Protein AF-A0A7C1CZG4-F1 (afdb_monomer_lite)

Radius of gyration: 21.04 Å; chains: 1; bounding box: 47×42×58 Å

Secondary structure (DSSP, 8-state):
-HHHHHHHHHHHHHHHHHHTT-HHHHHHHHHHHHHH-GGGHHHHHHHHGGGGGG-HHHHHHHHHHHHS--TTS-HHHHHHHHHHTT-HHHHHHHHTTTHHHH-HHHHHHHHHHHHHTT-HHHHHHHHHHHHHSTT--HHHHHHHHHTT---SHHHHHHHHHHHHHTT-HHHHHHHHHHHHHTT---HHHHHHHHHHHHHTT-HHHHHHHHHHHHHH-TT-HHHHHHHHHHHT-

Foldseek 3Di:
DVLLVQLVVLQVVLVVCVVVVVLVSNLVSLLSSCVSPVQCVVVVCVVCPPVVVVNVSNLVSLVVCLVPPDPPHALCVNLVSCVSVVNNVSSCVSCDDCNLLVVLVCLLVQLLSCVVLLNNVSNLSSLVSNCPDPPHDPPVLLCVLCVVVQPALVSLLVSLVVCVSNSVLVSSLVSNVVSVVRPDDDLVSLLSVLSVCVVVVNLVVSLVSLVVSCVVVVVPPSSVSSNVVSVVD

pLDDT: mean 87.09, std 9.35, range [53.91, 97.56]

Structure (mmCIF, N/CA/C/O backbone):
data_AF-A0A7C1CZG4-F1
#
_entry.id   AF-A0A7C1CZG4-F1
#
loop_
_atom_site.group_PDB
_atom_site.id
_atom_site.type_symbol
_atom_site.label_atom_id
_atom_site.label_alt_id
_atom_site.label_comp_id
_atom_site.label_asym_id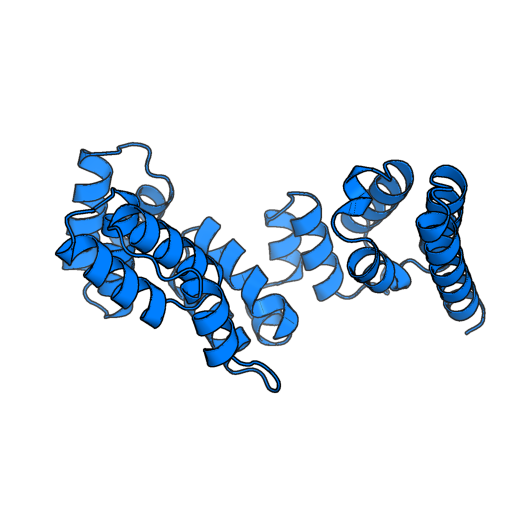
_atom_site.label_entity_id
_atom_site.label_seq_id
_atom_site.pdbx_PDB_ins_code
_atom_site.Cartn_x
_atom_site.Cartn_y
_atom_site.Cartn_z
_a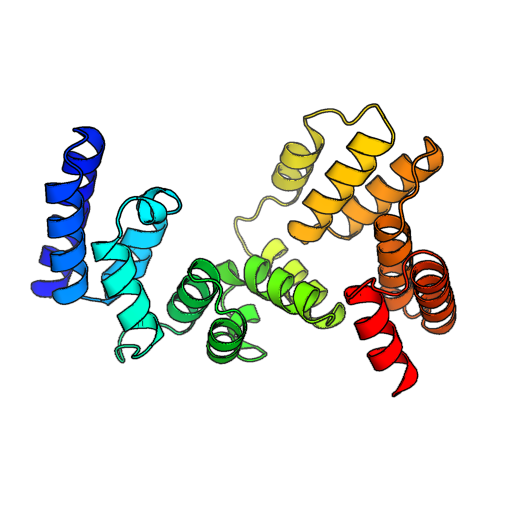tom_site.occupancy
_atom_site.B_iso_or_equiv
_atom_site.auth_seq_id
_atom_site.auth_comp_id
_atom_site.auth_asym_id
_atom_site.auth_atom_id
_atom_site.pdbx_PDB_model_num
ATOM 1 N N . MET A 1 1 ? 24.687 -10.497 -24.120 1.00 59.12 1 MET A N 1
ATOM 2 C CA . MET A 1 1 ? 24.711 -9.030 -23.884 1.00 59.12 1 MET A CA 1
ATOM 3 C C . MET A 1 1 ? 23.978 -8.243 -24.970 1.00 59.12 1 MET A C 1
ATOM 5 O O . MET A 1 1 ? 23.485 -7.166 -24.665 1.00 59.12 1 MET A O 1
ATOM 9 N N . THR A 1 2 ? 23.855 -8.772 -26.190 1.00 78.81 2 THR A N 1
ATOM 10 C CA . THR A 1 2 ? 23.229 -8.100 -27.342 1.00 78.81 2 THR A CA 1
ATOM 11 C C . THR A 1 2 ? 21.714 -7.894 -27.197 1.00 78.81 2 THR A C 1
ATOM 13 O O . THR A 1 2 ? 21.235 -6.792 -27.446 1.00 78.81 2 THR A O 1
ATOM 16 N N . ASP A 1 3 ? 20.975 -8.889 -26.695 1.00 87.19 3 ASP A N 1
ATOM 17 C CA . ASP A 1 3 ? 19.500 -8.833 -26.650 1.00 87.19 3 ASP A CA 1
ATOM 18 C C . ASP A 1 3 ? 18.970 -7.782 -25.673 1.00 87.19 3 ASP A C 1
ATOM 20 O O . ASP A 1 3 ? 18.121 -6.977 -26.037 1.00 87.19 3 ASP A O 1
ATOM 24 N N . ARG A 1 4 ? 19.548 -7.691 -24.469 1.00 87.94 4 ARG A N 1
ATOM 25 C CA . ARG A 1 4 ? 19.193 -6.653 -23.486 1.00 87.94 4 ARG A CA 1
ATOM 26 C C . ARG A 1 4 ? 19.471 -5.242 -23.998 1.00 87.94 4 ARG A C 1
ATOM 28 O O . ARG A 1 4 ? 18.691 -4.324 -23.763 1.00 87.94 4 ARG A O 1
ATOM 35 N N . HIS A 1 5 ? 20.607 -5.055 -24.669 1.00 92.81 5 HIS A N 1
ATOM 36 C CA . HIS A 1 5 ? 20.971 -3.765 -25.255 1.00 92.81 5 HIS A CA 1
ATOM 37 C C . HIS A 1 5 ? 19.980 -3.355 -26.346 1.00 92.81 5 HIS A C 1
ATOM 39 O O . HIS A 1 5 ? 19.525 -2.215 -26.376 1.00 92.81 5 HIS A O 1
ATOM 45 N N . ASN A 1 6 ? 19.594 -4.303 -27.199 1.00 95.25 6 ASN A N 1
ATOM 46 C CA . ASN A 1 6 ? 18.605 -4.084 -28.247 1.00 95.25 6 ASN A CA 1
ATOM 47 C C . ASN A 1 6 ? 17.196 -3.851 -27.677 1.00 95.25 6 ASN A C 1
ATOM 49 O O . ASN A 1 6 ? 16.510 -2.940 -28.128 1.00 95.25 6 ASN A O 1
ATOM 53 N N . ALA A 1 7 ? 16.797 -4.581 -26.633 1.00 95.06 7 ALA A N 1
ATOM 54 C CA . ALA A 1 7 ? 15.528 -4.365 -25.941 1.00 95.06 7 ALA A CA 1
ATOM 55 C C . ALA A 1 7 ? 15.454 -2.953 -25.337 1.00 95.06 7 ALA A C 1
ATOM 57 O O . ALA A 1 7 ? 14.458 -2.258 -25.502 1.00 95.06 7 ALA A O 1
ATOM 58 N N . ARG A 1 8 ? 16.540 -2.464 -24.725 1.00 95.25 8 ARG A N 1
ATOM 59 C CA . ARG A 1 8 ? 16.612 -1.080 -24.224 1.00 95.25 8 ARG A CA 1
ATOM 60 C C . ARG A 1 8 ? 16.554 -0.029 -25.329 1.00 95.25 8 ARG A C 1
ATOM 62 O O . ARG A 1 8 ? 15.945 1.018 -25.129 1.00 95.25 8 ARG A O 1
ATOM 69 N N . LYS A 1 9 ? 17.151 -0.291 -26.496 1.00 96.75 9 LYS A N 1
ATOM 70 C CA . LYS A 1 9 ? 16.998 0.593 -27.665 1.00 96.75 9 LYS A CA 1
ATOM 71 C C . LYS A 1 9 ? 15.542 0.688 -28.111 1.00 96.75 9 LYS A C 1
ATOM 73 O O . LYS A 1 9 ? 15.074 1.795 -28.348 1.00 96.75 9 LYS A O 1
ATOM 78 N N . LEU A 1 10 ? 14.828 -0.437 -28.142 1.00 97.56 10 LEU A N 1
ATOM 79 C CA . LEU A 1 10 ? 13.400 -0.476 -28.464 1.00 97.56 10 LEU A CA 1
ATOM 80 C C . LEU A 1 10 ? 12.557 0.295 -27.432 1.00 97.56 10 LEU A C 1
ATOM 82 O O . LEU A 1 10 ? 11.644 1.021 -27.811 1.00 97.56 10 LEU A O 1
ATOM 86 N N . VAL A 1 11 ? 12.895 0.229 -26.138 1.00 96.50 11 VAL A N 1
ATOM 87 C CA . VAL A 1 11 ? 12.247 1.072 -25.110 1.00 96.50 11 VAL A CA 1
ATOM 88 C C . VAL A 1 11 ? 12.521 2.561 -25.353 1.00 96.50 11 VAL A C 1
ATOM 90 O O . VAL A 1 11 ? 11.612 3.381 -25.248 1.00 96.50 11 VAL A O 1
ATOM 93 N N . ALA A 1 12 ? 13.752 2.932 -25.716 1.00 96.12 12 ALA A N 1
ATOM 94 C CA . ALA A 1 12 ? 14.086 4.316 -26.053 1.00 96.12 12 ALA A CA 1
ATOM 95 C C . ALA A 1 12 ? 13.388 4.804 -27.338 1.00 96.12 12 ALA A C 1
ATOM 97 O O . ALA A 1 12 ? 13.021 5.971 -27.443 1.00 96.12 12 ALA A O 1
ATOM 98 N N . GLU A 1 13 ? 13.187 3.923 -28.317 1.00 96.88 13 GLU A N 1
ATOM 99 C CA . GLU A 1 13 ? 12.373 4.175 -29.511 1.00 96.88 13 GLU A CA 1
ATOM 100 C C . GLU A 1 13 ? 10.904 4.395 -29.169 1.00 96.88 13 GLU A C 1
ATOM 102 O O . GLU A 1 13 ? 10.323 5.376 -29.625 1.00 96.88 13 GLU A O 1
ATOM 107 N N . ALA A 1 14 ? 10.333 3.548 -28.312 1.00 96.38 14 ALA A N 1
ATOM 108 C CA . ALA A 1 14 ? 8.958 3.691 -27.856 1.00 96.38 14 ALA A CA 1
ATOM 109 C C . ALA A 1 14 ? 8.686 5.052 -27.204 1.00 96.38 14 ALA A C 1
ATOM 111 O O . ALA A 1 14 ? 7.634 5.632 -27.441 1.00 96.38 14 ALA A O 1
ATOM 112 N N . LEU A 1 15 ? 9.638 5.592 -26.435 1.00 93.81 15 LEU A N 1
ATOM 113 C CA . LEU A 1 15 ? 9.500 6.930 -25.845 1.00 93.81 15 LEU A CA 1
ATOM 114 C C . LEU A 1 15 ? 9.395 8.017 -26.910 1.00 93.81 15 LEU A C 1
ATOM 116 O O . LEU A 1 15 ? 8.543 8.888 -26.807 1.00 93.81 15 LEU A O 1
ATOM 120 N N . ARG A 1 16 ? 10.220 7.934 -27.960 1.00 95.69 16 ARG A N 1
ATOM 121 C CA . ARG A 1 16 ? 10.152 8.883 -29.078 1.00 95.69 16 ARG A CA 1
ATOM 122 C C . ARG A 1 16 ? 8.821 8.783 -29.819 1.00 95.69 16 ARG A C 1
ATOM 124 O O . ARG A 1 16 ? 8.309 9.800 -30.264 1.00 95.69 16 ARG A O 1
ATOM 131 N N . TYR A 1 17 ? 8.268 7.577 -29.956 1.00 95.25 17 TYR A N 1
ATOM 132 C CA . TYR A 1 17 ? 6.944 7.388 -30.549 1.00 95.25 17 TYR A CA 1
ATOM 133 C C . TYR A 1 17 ? 5.824 7.936 -29.657 1.00 95.25 17 TYR A C 1
ATOM 135 O O . TYR A 1 17 ? 4.914 8.573 -30.176 1.00 95.25 17 TYR A O 1
ATOM 143 N N . ASP A 1 18 ? 5.900 7.754 -28.337 1.00 90.62 18 ASP A N 1
ATOM 144 C CA . ASP A 1 18 ? 4.932 8.337 -27.394 1.00 90.62 18 ASP A CA 1
ATOM 145 C C . ASP A 1 18 ? 4.979 9.874 -27.416 1.00 90.62 18 ASP A C 1
ATOM 147 O O . ASP A 1 18 ? 3.934 10.508 -27.477 1.00 90.62 18 ASP A O 1
ATOM 151 N N . GLU A 1 19 ? 6.171 10.480 -27.493 1.00 91.50 19 GLU A N 1
ATOM 152 C CA . GLU A 1 19 ? 6.346 11.936 -27.664 1.00 91.50 19 GLU A CA 1
ATOM 153 C C . GLU A 1 19 ? 5.760 12.477 -28.982 1.00 91.50 19 GLU A C 1
ATOM 155 O O . GLU A 1 19 ? 5.483 13.670 -29.096 1.00 91.50 19 GLU A O 1
ATOM 160 N N . GLN A 1 20 ? 5.590 11.614 -29.986 1.00 93.94 20 GLN A N 1
ATOM 161 C CA . GLN A 1 20 ? 5.034 11.942 -31.301 1.00 93.94 20 GLN A CA 1
ATOM 162 C C . GLN A 1 20 ? 3.552 11.564 -31.436 1.00 93.94 20 GLN A C 1
ATOM 164 O O . GLN A 1 20 ? 3.019 11.625 -32.543 1.00 93.94 20 GLN A O 1
ATOM 169 N N . ASP A 1 21 ? 2.902 11.128 -30.350 1.00 89.19 21 ASP A N 1
ATOM 170 C CA . ASP A 1 21 ? 1.544 10.567 -30.354 1.00 89.19 21 ASP A CA 1
ATOM 171 C C . ASP A 1 21 ? 1.368 9.367 -31.322 1.00 89.19 21 ASP A C 1
ATOM 173 O O . ASP A 1 21 ? 0.262 9.031 -31.752 1.00 89.19 21 ASP A O 1
ATOM 177 N N . ALA A 1 22 ? 2.461 8.666 -31.647 1.00 93.44 22 ALA A N 1
ATOM 178 C CA . ALA A 1 22 ? 2.483 7.472 -32.493 1.00 93.44 22 ALA A CA 1
ATOM 179 C C . ALA A 1 22 ? 2.229 6.205 -31.652 1.00 93.44 22 ALA A C 1
ATOM 181 O O . ALA A 1 22 ? 3.121 5.394 -31.384 1.00 93.44 22 ALA A O 1
ATOM 182 N N . GLU A 1 23 ? 0.991 6.056 -31.173 1.00 92.38 23 GLU A N 1
ATOM 183 C CA . GLU A 1 23 ? 0.624 5.042 -30.175 1.00 92.38 23 GLU A CA 1
ATOM 184 C C . GLU A 1 23 ? 0.864 3.599 -30.653 1.00 92.38 23 GLU A C 1
ATOM 186 O O . GLU A 1 23 ? 1.359 2.762 -29.895 1.00 92.38 23 GLU A O 1
ATOM 191 N N . LEU A 1 24 ? 0.551 3.290 -31.913 1.00 93.81 24 LEU A N 1
ATOM 192 C CA . LEU A 1 24 ? 0.686 1.934 -32.453 1.00 93.81 24 LEU A CA 1
ATOM 193 C C . LEU A 1 24 ? 2.157 1.508 -32.545 1.00 93.81 24 LEU A C 1
ATOM 195 O O . LEU A 1 24 ? 2.512 0.377 -32.204 1.00 93.81 24 LEU A O 1
ATOM 199 N N . GLU A 1 25 ? 3.016 2.412 -33.001 1.00 96.12 25 GLU A N 1
ATOM 200 C CA . GLU A 1 25 ? 4.461 2.241 -33.094 1.00 96.12 25 GLU A CA 1
ATOM 201 C C . GLU A 1 25 ? 5.078 2.093 -31.703 1.00 96.12 25 GLU A C 1
ATOM 203 O O . GLU A 1 25 ? 5.887 1.187 -31.485 1.00 96.12 25 GLU A O 1
ATOM 208 N N . CYS A 1 26 ? 4.623 2.902 -30.743 1.00 95.94 26 CYS A N 1
ATOM 209 C CA . CYS A 1 26 ? 4.999 2.782 -29.339 1.00 95.94 26 CYS A CA 1
ATOM 210 C C . CYS A 1 26 ? 4.654 1.389 -28.785 1.00 95.94 26 CYS A C 1
ATOM 212 O O . CYS A 1 26 ? 5.533 0.691 -28.271 1.00 95.94 26 CYS A O 1
ATOM 214 N N . GLN A 1 27 ? 3.411 0.921 -28.963 1.00 96.25 27 GLN A N 1
ATOM 215 C CA . GLN A 1 27 ? 2.993 -0.407 -28.497 1.00 96.25 27 GLN A CA 1
ATOM 216 C C . GLN A 1 27 ? 3.811 -1.533 -29.134 1.00 96.25 27 GLN A C 1
ATOM 218 O O . GLN A 1 27 ? 4.211 -2.472 -28.443 1.00 96.25 27 GLN A O 1
ATOM 223 N N . ARG A 1 28 ? 4.082 -1.445 -30.441 1.00 96.31 28 ARG A N 1
ATOM 224 C CA . ARG A 1 28 ? 4.886 -2.440 -31.166 1.00 96.31 28 ARG A CA 1
ATOM 225 C C . ARG A 1 28 ? 6.318 -2.490 -30.649 1.00 96.31 28 ARG A C 1
ATOM 227 O O . ARG A 1 28 ? 6.812 -3.583 -30.379 1.00 96.31 28 ARG A O 1
ATOM 234 N N . ALA A 1 29 ? 6.960 -1.336 -30.482 1.00 97.12 29 ALA A N 1
ATOM 235 C CA . ALA A 1 29 ? 8.323 -1.251 -29.968 1.00 97.12 29 ALA A CA 1
ATOM 236 C C . ALA A 1 29 ? 8.417 -1.811 -28.539 1.00 97.12 29 ALA A C 1
ATOM 238 O O . ALA A 1 29 ? 9.301 -2.618 -28.247 1.00 97.12 29 ALA A O 1
ATOM 239 N N . LEU A 1 30 ? 7.461 -1.472 -27.668 1.00 96.88 30 LEU A N 1
ATOM 240 C CA . LEU A 1 30 ? 7.398 -2.005 -26.304 1.00 96.88 30 LEU A CA 1
ATOM 241 C C . LEU A 1 30 ? 7.132 -3.512 -26.264 1.00 96.88 30 LEU A C 1
ATOM 243 O O . LEU A 1 30 ? 7.798 -4.225 -25.514 1.00 96.88 30 LEU A O 1
ATOM 247 N N . GLY A 1 31 ? 6.202 -4.016 -27.078 1.00 95.12 31 GLY A N 1
ATOM 248 C CA . GLY A 1 31 ? 5.936 -5.451 -27.183 1.00 95.12 31 GLY A CA 1
ATOM 249 C C . GLY A 1 31 ? 7.172 -6.225 -27.643 1.00 95.12 31 GLY A C 1
ATOM 250 O O . GLY A 1 31 ? 7.560 -7.207 -27.014 1.00 95.12 31 GLY A O 1
ATOM 251 N N . GLN A 1 32 ? 7.863 -5.735 -28.677 1.00 96.25 32 GLN A N 1
ATOM 252 C CA . GLN A 1 32 ? 9.118 -6.329 -29.146 1.00 96.25 32 GLN A CA 1
ATOM 253 C C . GLN A 1 32 ? 10.216 -6.288 -28.081 1.00 96.25 32 GLN A C 1
ATOM 255 O O . GLN A 1 32 ? 10.931 -7.274 -27.912 1.00 96.25 32 GLN A O 1
ATOM 260 N N . ALA A 1 33 ? 10.336 -5.187 -27.334 1.00 96.56 33 ALA A N 1
ATOM 261 C CA . ALA A 1 33 ? 11.301 -5.084 -26.245 1.00 96.56 33 ALA A CA 1
ATOM 262 C C . ALA A 1 33 ? 11.051 -6.144 -25.160 1.00 96.56 33 ALA A C 1
ATOM 264 O O . ALA A 1 33 ? 11.992 -6.814 -24.736 1.00 96.56 33 ALA A O 1
ATOM 265 N N . LEU A 1 34 ? 9.790 -6.323 -24.747 1.00 94.06 34 LEU A N 1
ATOM 266 C CA . LEU A 1 34 ? 9.393 -7.297 -23.725 1.00 94.06 34 LEU A CA 1
ATOM 267 C C . LEU A 1 34 ? 9.584 -8.746 -24.187 1.00 94.06 34 LEU A C 1
ATOM 269 O O . LEU A 1 34 ? 10.009 -9.579 -23.391 1.00 94.06 34 LEU A O 1
ATOM 273 N N . LEU A 1 35 ? 9.313 -9.041 -25.461 1.00 92.56 35 LEU A N 1
ATOM 274 C CA . LEU A 1 35 ? 9.575 -10.359 -26.045 1.00 92.56 35 LEU A CA 1
ATOM 275 C C . LEU A 1 35 ? 11.079 -10.655 -26.141 1.00 92.56 35 LEU A C 1
ATOM 277 O O . LEU A 1 35 ? 11.494 -11.795 -25.946 1.00 92.56 35 LEU A O 1
ATOM 281 N N . LEU A 1 36 ? 11.893 -9.637 -26.438 1.00 93.88 36 LEU A N 1
ATOM 282 C CA . LEU A 1 36 ? 13.336 -9.782 -26.615 1.00 93.88 36 LEU A CA 1
ATOM 283 C C . LEU A 1 36 ? 14.088 -9.928 -25.283 1.00 93.88 36 LEU A C 1
ATOM 285 O O . LEU A 1 36 ? 14.981 -10.766 -25.166 1.00 93.88 36 LEU A O 1
ATOM 289 N N . ASP A 1 37 ? 13.745 -9.124 -24.275 1.00 92.56 37 ASP A N 1
ATOM 290 C CA . ASP A 1 37 ? 14.236 -9.290 -22.903 1.00 92.56 37 ASP A CA 1
ATOM 291 C C . ASP A 1 37 ? 13.154 -8.873 -21.893 1.00 92.56 37 ASP A C 1
ATOM 293 O O . ASP A 1 37 ? 13.040 -7.686 -21.579 1.00 92.56 37 ASP A O 1
ATOM 297 N N . PRO A 1 38 ? 12.414 -9.827 -21.294 1.00 90.50 38 PRO A N 1
ATOM 298 C CA . PRO A 1 38 ? 11.394 -9.530 -20.289 1.00 90.50 38 PRO A CA 1
ATOM 299 C C . PRO A 1 38 ? 11.912 -8.731 -19.084 1.00 90.50 38 PRO A C 1
ATOM 301 O O . PRO A 1 38 ? 11.130 -8.078 -18.394 1.00 90.50 38 PRO A O 1
ATOM 304 N N . ALA A 1 39 ? 13.227 -8.728 -18.823 1.00 89.12 39 ALA A N 1
ATOM 305 C CA . ALA A 1 39 ? 13.821 -7.952 -17.737 1.00 89.12 39 ALA A CA 1
ATOM 306 C C . ALA A 1 39 ? 13.709 -6.426 -17.935 1.00 89.12 39 ALA A C 1
ATOM 308 O O . ALA A 1 39 ? 13.887 -5.681 -16.971 1.00 89.12 39 ALA A O 1
ATOM 309 N N . VAL A 1 40 ? 13.390 -5.938 -19.143 1.00 92.38 40 VAL A N 1
ATOM 310 C CA . VAL A 1 40 ? 13.125 -4.504 -19.378 1.00 92.38 40 VAL A CA 1
ATOM 311 C C . VAL A 1 40 ? 11.765 -4.051 -18.847 1.00 92.38 40 VAL A C 1
ATOM 313 O O . VAL A 1 40 ? 11.501 -2.852 -18.822 1.00 92.38 40 VAL A O 1
ATOM 316 N N . CYS A 1 41 ? 10.911 -4.965 -18.369 1.00 89.75 41 CYS A N 1
ATOM 317 C CA . CYS A 1 41 ? 9.588 -4.622 -17.846 1.00 89.75 41 CYS A CA 1
ATOM 318 C C . CYS A 1 41 ? 9.619 -3.567 -16.730 1.00 89.75 41 CYS A C 1
ATOM 320 O O . CYS A 1 41 ? 8.711 -2.742 -16.679 1.00 89.75 41 CYS A O 1
ATOM 322 N N . ASN A 1 42 ? 10.659 -3.528 -15.884 1.00 85.56 42 ASN A N 1
ATOM 323 C CA . ASN A 1 42 ? 10.775 -2.475 -14.870 1.00 85.56 42 ASN A CA 1
ATOM 324 C C . ASN A 1 42 ? 10.907 -1.094 -15.512 1.00 85.56 42 ASN A C 1
ATOM 326 O O . ASN A 1 42 ? 10.184 -0.174 -15.153 1.00 85.56 42 ASN A O 1
ATOM 330 N N . GLU A 1 43 ? 11.767 -0.982 -16.524 1.00 89.75 43 GLU A N 1
ATOM 331 C CA . GLU A 1 43 ? 11.967 0.264 -17.258 1.00 89.75 43 GLU A CA 1
ATOM 332 C C . GLU A 1 43 ? 10.697 0.680 -18.014 1.00 89.75 43 GLU A C 1
ATOM 334 O O . GLU A 1 43 ? 10.342 1.856 -18.024 1.00 89.75 43 GLU A O 1
ATOM 339 N N . VAL A 1 44 ? 9.968 -0.283 -18.586 1.00 91.38 44 VAL A N 1
ATOM 340 C CA . VAL A 1 44 ? 8.673 -0.029 -19.235 1.00 91.38 44 VAL A CA 1
ATOM 341 C C . VAL A 1 44 ? 7.649 0.497 -18.226 1.00 91.38 44 VAL A C 1
ATOM 343 O O . VAL A 1 44 ? 7.001 1.510 -18.476 1.00 91.38 44 VAL A O 1
ATOM 346 N N . VAL A 1 45 ? 7.510 -0.142 -17.064 1.00 86.94 45 VAL A N 1
ATOM 347 C CA . VAL A 1 45 ? 6.556 0.298 -16.035 1.00 86.94 45 VAL A CA 1
ATOM 348 C C . VAL A 1 45 ? 6.942 1.651 -15.446 1.00 86.94 45 VAL A C 1
ATOM 350 O O . VAL A 1 45 ? 6.063 2.481 -15.247 1.00 86.94 45 VAL A O 1
ATOM 353 N N . ASP A 1 46 ? 8.225 1.899 -15.193 1.00 84.19 46 ASP A N 1
ATOM 354 C CA . ASP A 1 46 ? 8.688 3.169 -14.626 1.00 84.19 46 ASP A CA 1
ATOM 355 C C . ASP A 1 46 ? 8.470 4.343 -15.575 1.00 84.19 46 ASP A C 1
ATOM 357 O O . ASP A 1 46 ? 8.060 5.419 -15.142 1.00 84.19 46 ASP A O 1
ATOM 361 N N . ARG A 1 47 ? 8.726 4.142 -16.870 1.00 88.25 47 ARG A N 1
ATOM 362 C CA . ARG A 1 47 ? 8.634 5.224 -17.852 1.00 88.25 47 ARG A CA 1
ATOM 363 C C . ARG A 1 47 ? 7.218 5.4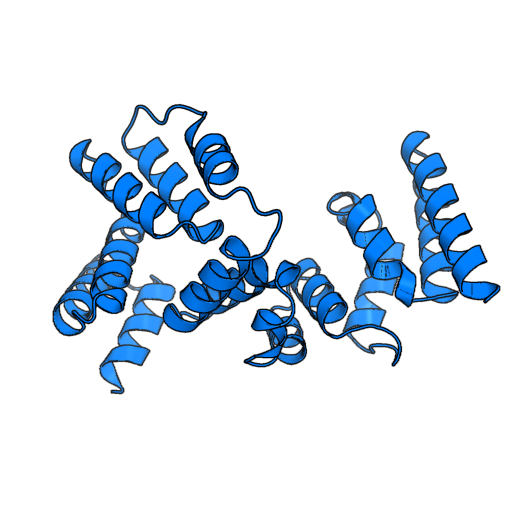57 -18.367 1.00 88.25 47 ARG A C 1
ATOM 365 O O . ARG A 1 47 ? 6.848 6.603 -18.590 1.00 88.25 47 ARG A O 1
ATOM 372 N N . PHE A 1 48 ? 6.430 4.397 -18.546 1.00 87.06 48 PHE A N 1
ATOM 373 C CA . PHE A 1 48 ? 5.090 4.497 -19.133 1.00 87.06 48 PHE A CA 1
ATOM 374 C C . PHE A 1 48 ? 3.975 4.448 -18.084 1.00 87.06 48 PHE A C 1
ATOM 376 O O . PHE A 1 48 ? 2.899 4.980 -18.331 1.00 87.06 48 PHE A O 1
ATOM 383 N N . GLY A 1 49 ? 4.209 3.866 -16.904 1.00 80.50 49 GLY A N 1
ATOM 384 C CA . GLY A 1 49 ? 3.340 3.924 -15.722 1.00 80.50 49 GLY A CA 1
ATOM 385 C C . GLY A 1 49 ? 1.828 3.975 -16.021 1.00 80.50 49 GLY A C 1
ATOM 386 O O . GLY A 1 49 ? 1.276 2.991 -16.520 1.00 80.50 49 GLY A O 1
ATOM 387 N N . PRO A 1 50 ? 1.132 5.100 -15.752 1.00 74.12 50 PRO A N 1
ATOM 388 C CA . PRO A 1 50 ? -0.305 5.241 -16.019 1.00 74.12 50 PRO A CA 1
ATOM 389 C C . PRO A 1 50 ? -0.719 5.087 -17.494 1.00 74.12 50 PRO A C 1
ATOM 391 O O . PRO A 1 50 ? -1.835 4.634 -17.769 1.00 74.12 50 PRO A O 1
ATOM 394 N N . ARG A 1 51 ? 0.159 5.432 -18.450 1.00 81.94 51 ARG A N 1
ATOM 395 C CA . ARG A 1 51 ? -0.106 5.343 -19.900 1.00 81.94 51 ARG A CA 1
ATOM 396 C C . ARG A 1 51 ? -0.321 3.912 -20.365 1.00 81.94 51 ARG A C 1
ATOM 398 O O . ARG A 1 51 ? -1.009 3.707 -21.356 1.00 81.94 51 ARG A O 1
ATOM 405 N N . LEU A 1 52 ? 0.159 2.919 -19.615 1.00 84.44 52 LEU A N 1
ATOM 406 C CA . LEU A 1 52 ? -0.072 1.503 -19.917 1.00 84.44 52 LEU A CA 1
ATOM 407 C C . LEU A 1 52 ? -1.563 1.138 -20.012 1.00 84.44 52 LEU A C 1
ATOM 409 O O . LEU A 1 52 ? -1.910 0.171 -20.686 1.00 84.44 52 LEU A O 1
ATOM 413 N N . SER A 1 53 ? -2.451 1.916 -19.382 1.00 79.12 53 SER A N 1
ATOM 414 C CA . SER A 1 53 ? -3.905 1.764 -19.540 1.00 79.12 53 SER A CA 1
ATOM 415 C C . SER A 1 53 ? -4.387 1.986 -20.981 1.00 79.12 53 SER A C 1
ATOM 417 O O . SER A 1 53 ? -5.319 1.311 -21.411 1.00 79.12 53 SER A O 1
ATOM 419 N N . GLY A 1 54 ? -3.723 2.869 -21.733 1.00 81.75 54 GLY A N 1
ATOM 420 C CA . GLY A 1 54 ? -3.968 3.126 -23.153 1.00 81.75 54 GLY A CA 1
ATOM 421 C C . GLY A 1 54 ? -3.144 2.249 -24.098 1.00 81.75 54 GLY A C 1
ATOM 422 O O . GLY A 1 54 ? -3.270 2.385 -25.302 1.00 81.75 54 GLY A O 1
ATOM 423 N N . LEU A 1 55 ? -2.313 1.335 -23.583 1.00 89.88 55 LEU A N 1
ATOM 424 C CA . LEU A 1 55 ? -1.423 0.487 -24.384 1.00 89.88 55 LEU A CA 1
ATOM 425 C C . LEU A 1 55 ? -1.792 -1.000 -24.209 1.00 89.88 55 LEU A C 1
ATOM 427 O O . LEU A 1 55 ? -1.034 -1.760 -23.595 1.00 89.88 55 LEU A O 1
ATOM 431 N N . PRO A 1 56 ? -2.966 -1.451 -24.699 1.00 87.88 56 PRO A N 1
ATOM 432 C CA . PRO A 1 56 ? -3.522 -2.765 -24.376 1.00 87.88 56 PRO A CA 1
ATOM 433 C C . PRO A 1 56 ? -2.628 -3.943 -24.778 1.00 87.88 56 PRO A C 1
ATOM 435 O O . PRO A 1 56 ? -2.567 -4.919 -24.030 1.00 87.88 56 PRO A O 1
ATOM 438 N N . ALA A 1 57 ? -1.896 -3.862 -25.896 1.00 89.44 57 ALA A N 1
ATOM 439 C CA . ALA A 1 57 ? -0.991 -4.937 -26.313 1.00 89.44 57 ALA A CA 1
ATOM 440 C C . ALA A 1 57 ? 0.195 -5.095 -25.344 1.00 89.44 57 ALA A C 1
ATOM 442 O O . ALA A 1 57 ? 0.538 -6.203 -24.935 1.00 89.44 57 ALA A O 1
ATOM 443 N N . VAL A 1 58 ? 0.768 -3.973 -24.899 1.00 92.94 58 VAL A N 1
ATOM 444 C CA . VAL A 1 58 ? 1.847 -3.953 -23.897 1.00 92.94 58 VAL A CA 1
ATOM 445 C C . VAL A 1 58 ? 1.336 -4.492 -22.564 1.00 92.94 58 VAL A C 1
ATOM 447 O O . VAL A 1 58 ? 1.999 -5.301 -21.915 1.00 92.94 58 VAL A O 1
ATOM 450 N N . ARG A 1 59 ? 0.118 -4.094 -22.178 1.00 88.94 59 ARG A N 1
ATOM 451 C CA . ARG A 1 59 ? -0.559 -4.594 -20.978 1.00 88.94 59 ARG A CA 1
ATOM 452 C C . ARG A 1 59 ? -0.751 -6.113 -21.016 1.00 88.94 59 ARG A C 1
ATOM 454 O O . ARG A 1 59 ? -0.583 -6.760 -19.984 1.00 88.94 59 ARG A O 1
ATOM 461 N N . GLY A 1 60 ? -1.069 -6.668 -22.188 1.00 88.44 60 GLY A N 1
ATOM 462 C CA . GLY A 1 60 ? -1.162 -8.109 -22.431 1.00 88.44 60 GLY A CA 1
ATOM 463 C C . GLY A 1 60 ? 0.147 -8.830 -22.114 1.00 88.44 60 GLY A C 1
ATOM 464 O O . GLY A 1 60 ? 0.167 -9.687 -21.237 1.00 88.44 60 GLY A O 1
ATOM 465 N N . HIS A 1 61 ? 1.257 -8.398 -22.716 1.00 91.44 61 HIS A N 1
ATOM 466 C CA . HIS A 1 61 ? 2.578 -8.989 -22.461 1.00 91.44 61 HIS A CA 1
ATOM 467 C C . HIS A 1 61 ? 3.017 -8.898 -20.994 1.00 91.44 61 HIS A C 1
ATOM 469 O O . HIS A 1 61 ? 3.556 -9.849 -20.434 1.00 91.44 61 HIS A O 1
ATOM 475 N N . LEU A 1 62 ? 2.769 -7.763 -20.334 1.00 90.75 62 LEU A N 1
ATOM 476 C CA . LEU A 1 62 ? 3.082 -7.614 -18.910 1.00 90.75 62 LEU A CA 1
ATOM 477 C C . LEU A 1 62 ? 2.210 -8.518 -18.023 1.00 90.75 62 LEU A C 1
ATOM 479 O O . LEU A 1 62 ? 2.676 -8.980 -16.984 1.00 90.75 62 LEU A O 1
ATOM 483 N N . THR A 1 63 ? 0.968 -8.787 -18.436 1.00 88.56 63 THR A N 1
ATOM 484 C CA . THR A 1 63 ? 0.080 -9.735 -17.748 1.00 88.56 63 THR A CA 1
ATOM 485 C C . THR A 1 63 ? 0.588 -11.168 -17.908 1.00 88.56 63 THR A C 1
ATOM 487 O O . THR A 1 63 ? 0.665 -11.888 -16.920 1.00 88.56 63 THR A O 1
ATOM 490 N N . GLU A 1 64 ? 1.022 -11.562 -19.108 1.00 90.00 64 GLU A N 1
ATOM 491 C CA . GLU A 1 64 ? 1.638 -12.877 -19.354 1.00 90.00 64 GLU A CA 1
ATOM 492 C C . GLU A 1 64 ? 2.894 -13.088 -18.501 1.00 90.00 64 GLU A C 1
ATOM 494 O O . GLU A 1 64 ? 3.091 -14.163 -17.941 1.00 90.00 64 GLU A O 1
ATOM 499 N N . ILE A 1 65 ? 3.712 -12.043 -18.337 1.00 89.31 65 ILE A N 1
ATOM 500 C CA . ILE A 1 65 ? 4.881 -12.068 -17.450 1.00 89.31 65 ILE A CA 1
ATOM 501 C C . ILE A 1 65 ? 4.480 -12.313 -15.988 1.00 89.31 65 ILE A C 1
ATOM 503 O O . ILE A 1 65 ? 5.197 -13.000 -15.265 1.00 89.31 65 ILE A O 1
ATOM 507 N N . VAL A 1 66 ? 3.359 -11.751 -15.534 1.00 85.00 66 VAL A N 1
ATOM 508 C CA . VAL A 1 66 ? 2.850 -11.985 -14.172 1.00 85.00 66 VAL A CA 1
ATOM 509 C C . VAL A 1 66 ? 2.349 -13.420 -14.021 1.00 85.00 66 VAL A C 1
ATOM 511 O O . VAL A 1 66 ? 2.615 -14.055 -13.005 1.00 85.00 66 VAL A O 1
ATOM 514 N N . ASP A 1 67 ? 1.639 -13.929 -15.028 1.00 85.50 67 ASP A N 1
ATOM 515 C CA . ASP A 1 67 ? 1.053 -15.271 -15.018 1.00 85.50 67 ASP A CA 1
ATOM 516 C C . ASP A 1 67 ? 2.107 -16.386 -15.130 1.00 85.50 67 ASP A C 1
ATOM 518 O O . ASP A 1 67 ? 1.975 -17.434 -14.496 1.00 85.50 67 ASP A O 1
ATOM 522 N N . ALA A 1 68 ? 3.171 -16.154 -15.898 1.00 86.44 68 ALA A N 1
ATOM 523 C CA . ALA A 1 68 ? 4.256 -17.101 -16.130 1.00 86.44 68 ALA A CA 1
ATOM 524 C C . ALA A 1 68 ? 5.624 -16.390 -16.056 1.00 86.44 68 ALA A C 1
ATOM 526 O O . ALA A 1 68 ? 6.244 -16.115 -17.090 1.00 86.44 68 ALA A O 1
ATOM 527 N N . PRO A 1 69 ? 6.123 -16.087 -14.842 1.00 83.12 69 PRO A N 1
ATOM 528 C CA . PRO A 1 69 ? 7.322 -15.281 -14.660 1.00 83.12 69 PRO A CA 1
ATOM 529 C C . PRO A 1 69 ? 8.582 -15.961 -15.218 1.00 83.12 69 PRO A C 1
ATOM 531 O O . PRO A 1 69 ? 8.948 -17.056 -14.779 1.00 83.12 69 PRO A O 1
ATOM 534 N N . PRO A 1 70 ? 9.313 -15.311 -16.143 1.00 83.88 70 PRO A N 1
ATOM 535 C CA . PRO A 1 70 ? 10.619 -15.785 -16.582 1.00 83.88 70 PRO A CA 1
ATOM 536 C C . PRO A 1 70 ? 11.616 -15.812 -15.415 1.00 83.88 70 PRO A C 1
ATOM 538 O O . PRO A 1 70 ? 11.659 -14.883 -14.612 1.00 83.88 70 PRO A O 1
ATOM 541 N N . GLN A 1 71 ? 12.511 -16.807 -15.385 1.00 78.81 71 GLN A N 1
ATOM 542 C CA . GLN A 1 71 ? 13.500 -17.008 -14.304 1.00 78.81 71 GLN A CA 1
ATOM 543 C C . GLN A 1 71 ? 14.385 -15.786 -13.990 1.00 78.81 71 GLN A C 1
ATOM 545 O O . GLN A 1 71 ? 14.979 -15.710 -12.920 1.00 78.81 71 GLN A O 1
ATOM 550 N N . ARG A 1 72 ? 14.529 -14.846 -14.933 1.00 80.12 72 ARG A N 1
ATOM 551 C CA . ARG A 1 72 ? 15.393 -13.662 -14.793 1.00 80.12 72 ARG A CA 1
ATOM 552 C C . ARG A 1 72 ? 14.681 -12.440 -14.211 1.00 80.12 72 ARG A C 1
ATOM 554 O O . ARG A 1 72 ? 15.341 -11.421 -14.016 1.00 80.12 72 ARG A O 1
ATOM 561 N N . ILE A 1 73 ? 13.371 -12.505 -13.976 1.00 83.00 73 ILE A N 1
ATOM 562 C CA . ILE A 1 73 ? 12.632 -11.403 -13.362 1.00 83.00 73 ILE A CA 1
ATOM 563 C C . ILE A 1 73 ? 12.669 -11.570 -11.846 1.00 83.00 73 ILE A C 1
ATOM 565 O O . ILE A 1 73 ? 12.281 -12.603 -11.310 1.00 83.00 73 ILE A O 1
ATOM 569 N N . GLY A 1 74 ? 13.158 -10.537 -11.162 1.00 79.25 74 GLY A N 1
ATOM 570 C CA . GLY A 1 74 ? 13.214 -10.518 -9.706 1.00 79.25 74 GLY A CA 1
ATOM 571 C C . GLY A 1 74 ? 11.820 -10.488 -9.078 1.00 79.25 74 GLY A C 1
ATOM 572 O O . GLY A 1 74 ? 10.893 -9.882 -9.619 1.00 79.25 74 GLY A O 1
ATOM 573 N N . HIS A 1 75 ? 11.704 -11.097 -7.899 1.00 79.19 75 HIS A N 1
ATOM 574 C CA . HIS A 1 75 ? 10.489 -11.117 -7.080 1.00 79.19 75 HIS A CA 1
ATOM 575 C C . HIS A 1 75 ? 9.884 -9.722 -6.873 1.00 79.19 75 HIS A C 1
ATOM 577 O O . HIS A 1 75 ? 8.676 -9.537 -7.001 1.00 79.19 75 HIS A O 1
ATOM 583 N N . ASP A 1 76 ? 10.742 -8.729 -6.665 1.00 76.06 76 ASP A N 1
ATOM 584 C CA . ASP A 1 76 ? 10.379 -7.326 -6.505 1.00 76.06 76 ASP A CA 1
ATOM 585 C C . ASP A 1 76 ? 9.558 -6.767 -7.671 1.00 76.06 76 ASP A C 1
ATOM 587 O O . ASP A 1 76 ? 8.545 -6.082 -7.497 1.00 76.06 76 ASP A O 1
ATOM 591 N N . MET A 1 77 ? 9.975 -7.098 -8.892 1.00 79.94 77 MET A N 1
ATOM 592 C CA . MET A 1 77 ? 9.297 -6.640 -10.094 1.00 79.94 77 MET A CA 1
ATOM 593 C C . MET A 1 77 ? 7.964 -7.364 -10.288 1.00 79.94 77 MET A C 1
ATOM 595 O O . MET A 1 77 ? 6.970 -6.736 -10.649 1.00 79.94 77 MET A O 1
ATOM 599 N N . LEU A 1 78 ? 7.914 -8.666 -9.998 1.00 83.38 78 LEU A N 1
ATOM 600 C CA . LEU A 1 78 ? 6.674 -9.444 -10.055 1.00 83.38 78 LEU A CA 1
ATOM 601 C C . LEU A 1 78 ? 5.644 -8.936 -9.046 1.00 83.38 78 LEU A C 1
ATOM 603 O O . LEU A 1 78 ? 4.464 -8.825 -9.371 1.00 83.38 78 LEU A O 1
ATOM 607 N N . ALA A 1 79 ? 6.092 -8.537 -7.856 1.00 79.06 79 ALA A N 1
ATOM 608 C CA . ALA A 1 79 ? 5.243 -7.894 -6.867 1.00 79.06 79 ALA A CA 1
ATOM 609 C C . ALA A 1 79 ? 4.651 -6.573 -7.371 1.00 79.06 79 ALA A C 1
ATOM 611 O O . ALA A 1 79 ? 3.442 -6.343 -7.280 1.00 79.06 79 ALA A O 1
ATOM 612 N N . LYS A 1 80 ? 5.495 -5.719 -7.955 1.00 79.06 80 LYS A N 1
ATOM 613 C CA . LYS A 1 80 ? 5.079 -4.441 -8.538 1.00 79.06 80 LYS A CA 1
ATOM 614 C C . LYS A 1 80 ? 4.068 -4.630 -9.673 1.00 79.06 80 LYS A C 1
ATOM 616 O O . LYS A 1 80 ? 3.046 -3.943 -9.690 1.00 79.06 80 LYS A O 1
ATOM 621 N N . LEU A 1 81 ? 4.312 -5.577 -10.583 1.00 82.00 81 LEU A N 1
ATOM 622 C CA . LEU A 1 81 ? 3.382 -5.904 -11.669 1.00 82.00 81 LEU A CA 1
ATOM 623 C C . LEU A 1 81 ? 2.066 -6.472 -11.133 1.00 82.00 81 LEU A C 1
ATOM 625 O O . LEU A 1 81 ? 1.001 -6.018 -11.543 1.00 82.00 81 LEU A O 1
ATOM 629 N N . GLY A 1 82 ? 2.123 -7.409 -10.183 1.00 81.44 82 GLY A N 1
ATOM 630 C CA . GLY A 1 82 ? 0.930 -7.976 -9.558 1.00 81.44 82 GLY A CA 1
ATOM 631 C C . GLY A 1 82 ? 0.008 -6.884 -9.016 1.00 81.44 82 GLY A C 1
ATOM 632 O O . GLY A 1 82 ? -1.197 -6.928 -9.231 1.00 81.44 82 GLY A O 1
ATOM 633 N N . ILE A 1 83 ? 0.562 -5.831 -8.415 1.00 75.19 83 ILE A N 1
ATOM 634 C CA . ILE A 1 83 ? -0.242 -4.721 -7.887 1.00 75.19 83 ILE A CA 1
ATOM 635 C C . ILE A 1 83 ? -0.757 -3.808 -8.993 1.00 75.19 83 ILE A C 1
ATOM 637 O O . ILE A 1 83 ? -1.939 -3.465 -8.980 1.00 75.19 83 ILE A O 1
ATOM 641 N N . LEU A 1 84 ? 0.085 -3.470 -9.975 1.00 76.75 84 LEU A N 1
ATOM 642 C CA . LEU A 1 84 ? -0.331 -2.697 -11.148 1.00 76.75 84 LEU A CA 1
ATOM 643 C C . LEU A 1 84 ? -1.536 -3.337 -11.857 1.00 76.75 84 LEU A C 1
ATOM 645 O O . LEU A 1 84 ? -2.405 -2.629 -12.363 1.00 76.75 84 LEU A O 1
ATOM 649 N N . PHE A 1 85 ? -1.612 -4.668 -11.860 1.00 79.00 85 PHE A N 1
ATOM 650 C CA . PHE A 1 85 ? -2.691 -5.421 -12.495 1.00 79.00 85 PHE A CA 1
ATOM 651 C C . PHE A 1 85 ? -3.818 -5.850 -11.553 1.00 79.00 85 PHE A C 1
ATOM 653 O O . PHE A 1 85 ? -4.669 -6.638 -11.961 1.00 79.00 85 PHE A O 1
ATOM 660 N N . GLY A 1 86 ? -3.869 -5.325 -10.324 1.00 72.31 86 GLY A N 1
ATOM 661 C CA . GLY A 1 86 ? -4.964 -5.609 -9.391 1.00 72.31 86 GLY A CA 1
ATOM 662 C C . GLY A 1 86 ? -4.963 -7.045 -8.859 1.00 72.31 86 GLY A C 1
ATOM 663 O O . GLY A 1 86 ? -6.018 -7.594 -8.558 1.00 72.31 86 GLY A O 1
ATOM 664 N N . ARG A 1 87 ? -3.782 -7.658 -8.741 1.00 79.44 87 ARG A N 1
ATOM 665 C CA . ARG A 1 87 ? -3.547 -9.024 -8.250 1.00 79.44 87 ARG A CA 1
ATOM 666 C C . ARG A 1 87 ? -2.718 -9.008 -6.953 1.00 79.44 87 ARG A C 1
ATOM 668 O O . ARG A 1 87 ? -1.576 -9.478 -6.929 1.00 79.44 87 ARG A O 1
ATOM 675 N N . PRO A 1 88 ? -3.267 -8.453 -5.857 1.00 70.50 88 PRO A N 1
ATOM 676 C CA . PRO A 1 88 ? -2.536 -8.255 -4.605 1.00 70.50 88 PRO A CA 1
ATOM 677 C C . PRO A 1 88 ? -2.063 -9.564 -3.956 1.00 70.50 88 PRO A C 1
ATOM 679 O O . PRO A 1 88 ? -1.022 -9.571 -3.302 1.00 70.50 88 PRO A O 1
ATOM 682 N N . ASP A 1 89 ? -2.775 -10.676 -4.162 1.00 73.19 89 ASP A N 1
ATOM 683 C CA . ASP A 1 89 ? -2.398 -11.981 -3.604 1.00 73.19 89 ASP A CA 1
ATOM 684 C C . ASP A 1 89 ? -1.143 -12.558 -4.274 1.00 73.19 89 ASP A C 1
ATOM 686 O O . ASP A 1 89 ? -0.230 -13.020 -3.590 1.00 73.19 89 ASP A O 1
ATOM 690 N N . GLN A 1 90 ? -1.049 -12.456 -5.606 1.00 76.69 90 GLN A N 1
ATOM 691 C CA . GLN A 1 90 ? 0.154 -12.847 -6.351 1.00 76.69 90 GLN A CA 1
ATOM 692 C C . GLN A 1 90 ? 1.338 -11.957 -5.965 1.00 76.69 90 GLN A C 1
ATOM 694 O O . GLN A 1 90 ? 2.432 -12.451 -5.700 1.00 76.69 90 GLN A O 1
ATOM 699 N N . ALA A 1 91 ? 1.108 -10.648 -5.836 1.00 74.75 91 ALA A N 1
ATOM 700 C CA . ALA A 1 91 ? 2.149 -9.736 -5.389 1.00 74.75 91 ALA A CA 1
ATOM 701 C C . ALA A 1 91 ? 2.676 -10.088 -3.993 1.00 74.75 91 ALA A C 1
ATOM 703 O O . ALA A 1 91 ? 3.885 -10.099 -3.769 1.00 74.75 91 ALA A O 1
ATOM 704 N N . ARG A 1 92 ? 1.782 -10.451 -3.066 1.00 71.88 92 ARG A N 1
ATOM 705 C CA . ARG A 1 92 ? 2.155 -10.901 -1.722 1.00 71.88 92 ARG A CA 1
ATOM 706 C C . ARG A 1 92 ? 2.988 -12.182 -1.749 1.00 71.88 92 ARG A C 1
ATOM 708 O O . ARG A 1 92 ? 3.944 -12.282 -0.985 1.00 71.88 92 ARG A O 1
ATOM 715 N N . ALA A 1 93 ? 2.665 -13.129 -2.632 1.00 77.31 93 ALA A N 1
ATOM 716 C CA . ALA A 1 93 ? 3.433 -14.364 -2.790 1.00 77.31 93 ALA A CA 1
ATOM 717 C C . ALA A 1 93 ? 4.881 -14.099 -3.236 1.00 77.31 93 ALA A C 1
ATOM 719 O O . ALA A 1 93 ? 5.796 -14.782 -2.781 1.00 77.31 93 ALA A O 1
ATOM 720 N N . HIS A 1 94 ? 5.104 -13.078 -4.069 1.00 75.38 94 HIS A N 1
ATOM 721 C CA . HIS A 1 94 ? 6.453 -12.680 -4.476 1.00 75.38 94 HIS A CA 1
ATOM 722 C C . HIS A 1 94 ? 7.192 -11.861 -3.413 1.00 75.38 94 HIS A C 1
ATOM 724 O O . HIS A 1 94 ? 8.412 -11.946 -3.342 1.00 75.38 94 HIS A O 1
ATOM 730 N N . LEU A 1 95 ? 6.473 -11.113 -2.575 1.00 69.12 95 LEU A N 1
ATOM 731 C CA . LEU A 1 95 ? 7.054 -10.290 -1.508 1.00 69.12 95 LEU A CA 1
ATOM 732 C C . LEU A 1 95 ? 7.433 -11.066 -0.244 1.00 69.12 95 LEU A C 1
ATOM 734 O O . LEU A 1 95 ? 8.229 -10.545 0.531 1.00 69.12 95 LEU A O 1
ATOM 738 N N . GLY A 1 96 ? 6.832 -12.244 -0.036 1.00 56.59 96 GLY A N 1
ATOM 739 C CA . GLY A 1 96 ? 7.043 -13.182 1.072 1.00 56.59 96 GLY A CA 1
ATOM 740 C C . GLY A 1 96 ? 7.652 -12.596 2.349 1.00 56.59 96 GLY A C 1
ATOM 741 O O . GLY A 1 96 ? 8.867 -12.477 2.418 1.00 56.59 96 GLY A O 1
ATOM 742 N N . GLY A 1 97 ? 6.832 -12.316 3.371 1.00 57.69 97 GLY A N 1
ATOM 743 C CA . GLY A 1 97 ? 7.245 -12.023 4.759 1.00 57.69 97 GLY A CA 1
ATOM 744 C C . GLY A 1 97 ? 8.343 -10.961 4.921 1.00 57.69 97 GLY A C 1
ATOM 745 O O . GLY A 1 97 ? 8.048 -9.787 5.139 1.00 57.69 97 GLY A O 1
ATOM 746 N N . ASP A 1 98 ? 9.599 -11.394 4.809 1.00 53.91 98 ASP A N 1
ATOM 747 C CA . ASP A 1 98 ? 10.812 -10.597 5.001 1.00 53.91 98 ASP A CA 1
ATOM 748 C C . ASP A 1 98 ? 11.414 -10.034 3.695 1.00 53.91 98 ASP A C 1
ATOM 750 O O . ASP A 1 98 ? 12.195 -9.084 3.740 1.00 53.91 98 ASP A O 1
ATOM 754 N N . GLY A 1 99 ? 11.039 -10.547 2.515 1.00 56.91 99 GLY A N 1
ATOM 755 C CA . GLY A 1 99 ? 11.589 -10.103 1.223 1.00 56.91 99 GLY A CA 1
ATOM 756 C C . GLY A 1 99 ? 11.287 -8.633 0.911 1.00 56.91 99 GLY A C 1
ATOM 757 O O . GLY A 1 99 ? 12.168 -7.879 0.507 1.00 56.91 99 GLY A O 1
ATOM 758 N N . ALA A 1 100 ? 10.067 -8.183 1.210 1.00 59.16 100 ALA A N 1
ATOM 759 C CA . ALA A 1 100 ? 9.674 -6.778 1.079 1.00 59.16 100 ALA A CA 1
ATOM 760 C C . ALA A 1 100 ? 10.361 -5.830 2.075 1.00 59.16 100 ALA A C 1
ATOM 762 O O . ALA A 1 100 ? 10.443 -4.632 1.819 1.00 59.16 100 ALA A O 1
ATOM 763 N N . LEU A 1 101 ? 10.817 -6.340 3.226 1.00 58.09 101 LEU A N 1
ATOM 764 C CA . LEU A 1 101 ? 11.626 -5.561 4.172 1.00 58.09 101 LEU A CA 1
ATOM 765 C C . LEU A 1 101 ? 13.072 -5.432 3.672 1.00 58.09 101 LEU A C 1
ATOM 767 O O . LEU A 1 101 ? 13.717 -4.421 3.933 1.00 58.09 101 LEU A O 1
ATOM 771 N N . ALA A 1 102 ? 13.559 -6.423 2.918 1.00 58.03 102 ALA A N 1
ATOM 772 C CA . ALA A 1 102 ? 14.880 -6.408 2.295 1.00 58.03 102 ALA A CA 1
ATOM 773 C C . ALA A 1 102 ? 14.959 -5.537 1.026 1.00 58.03 102 ALA A C 1
ATOM 775 O O . ALA A 1 102 ? 16.058 -5.134 0.645 1.00 58.03 102 ALA A O 1
ATOM 776 N N . ALA A 1 103 ? 13.819 -5.225 0.397 1.00 66.00 103 ALA A N 1
ATOM 777 C CA . ALA A 1 103 ? 13.700 -4.336 -0.759 1.00 66.00 103 ALA A CA 1
ATOM 778 C C . ALA A 1 103 ? 12.963 -3.037 -0.374 1.00 66.00 103 ALA A C 1
ATOM 780 O O . ALA A 1 103 ? 11.745 -2.936 -0.566 1.00 66.00 103 ALA A O 1
ATOM 781 N N . PRO A 1 104 ? 13.666 -2.012 0.154 1.00 64.50 104 PRO A N 1
ATOM 782 C CA . PRO A 1 104 ? 13.021 -0.837 0.730 1.00 64.50 104 PRO A CA 1
ATOM 783 C C . PRO A 1 104 ? 12.112 -0.099 -0.245 1.00 64.50 104 PRO A C 1
ATOM 785 O O . PRO A 1 104 ? 11.102 0.449 0.173 1.00 64.50 104 PRO A O 1
ATOM 788 N N . ASP A 1 105 ? 12.400 -0.144 -1.547 1.00 66.50 105 ASP A N 1
ATOM 789 C CA . ASP A 1 105 ? 11.584 0.486 -2.591 1.00 66.50 105 ASP A CA 1
ATOM 790 C C . ASP A 1 105 ? 10.168 -0.100 -2.707 1.00 66.50 105 ASP A C 1
ATOM 792 O O . ASP A 1 105 ? 9.259 0.565 -3.209 1.00 66.50 105 ASP A O 1
ATOM 796 N N . LEU A 1 106 ? 9.955 -1.309 -2.183 1.00 72.81 106 LEU A N 1
ATOM 797 C CA . LEU A 1 106 ? 8.654 -1.968 -2.117 1.00 72.81 106 LEU A CA 1
ATOM 798 C C . LEU A 1 106 ? 7.997 -1.865 -0.743 1.00 72.81 106 LEU A C 1
ATOM 800 O O . LEU A 1 106 ? 6.827 -2.221 -0.617 1.00 72.81 106 LEU A O 1
ATOM 804 N N . GLY A 1 107 ? 8.682 -1.330 0.270 1.00 79.31 107 GLY A N 1
ATOM 805 C CA . GLY A 1 107 ? 8.147 -1.220 1.629 1.00 79.31 107 GLY A CA 1
ATOM 806 C C . GLY A 1 107 ? 6.854 -0.397 1.697 1.00 79.31 107 GLY A C 1
ATOM 807 O O . GLY A 1 107 ? 5.885 -0.812 2.329 1.00 79.31 107 GLY A O 1
ATOM 808 N N . LEU A 1 108 ? 6.753 0.710 0.949 1.00 83.38 108 LEU A N 1
ATOM 809 C CA . LEU A 1 108 ? 5.515 1.503 0.877 1.00 83.38 108 LEU A CA 1
ATOM 810 C C . LEU A 1 108 ? 4.348 0.691 0.298 1.00 83.38 108 LEU A C 1
ATOM 812 O O . LEU A 1 108 ? 3.192 0.851 0.684 1.00 83.38 108 LEU A O 1
ATOM 816 N N . LEU A 1 109 ? 4.655 -0.181 -0.652 1.00 78.25 109 LEU A N 1
ATOM 817 C CA . LEU A 1 109 ? 3.687 -0.971 -1.385 1.00 78.25 109 LEU A CA 1
ATOM 818 C C . LEU A 1 109 ? 3.228 -2.192 -0.576 1.00 78.25 109 LEU A C 1
ATOM 820 O O . LEU A 1 109 ? 2.029 -2.437 -0.445 1.00 78.25 109 LEU A O 1
ATOM 824 N N . ALA A 1 110 ? 4.172 -2.895 0.044 1.00 81.19 110 ALA A N 1
ATOM 825 C CA . ALA A 1 110 ? 3.909 -3.971 0.988 1.00 81.19 110 ALA A CA 1
ATOM 826 C C . ALA A 1 110 ? 3.107 -3.474 2.199 1.00 81.19 110 ALA A C 1
ATOM 828 O O . ALA A 1 110 ? 2.156 -4.133 2.618 1.00 81.19 110 ALA A O 1
ATOM 829 N N . GLY A 1 111 ? 3.415 -2.273 2.703 1.00 86.69 111 GLY A N 1
ATOM 830 C CA . GLY A 1 111 ? 2.665 -1.651 3.791 1.00 86.69 111 GLY A CA 1
ATOM 831 C C . GLY A 1 111 ? 1.192 -1.419 3.442 1.00 86.69 111 GLY A C 1
ATOM 832 O O . GLY A 1 111 ? 0.309 -1.740 4.237 1.00 86.69 111 GLY A O 1
ATOM 833 N N . ARG A 1 112 ? 0.908 -0.949 2.220 1.00 86.75 112 ARG A N 1
ATOM 834 C CA . ARG A 1 112 ? -0.466 -0.783 1.709 1.00 86.75 112 ARG A CA 1
ATOM 835 C C . ARG A 1 112 ? -1.199 -2.113 1.593 1.00 86.75 112 ARG A C 1
ATOM 837 O O . ARG A 1 112 ? -2.320 -2.225 2.073 1.00 86.75 112 ARG A O 1
ATOM 844 N N . LEU A 1 113 ? -0.551 -3.134 1.033 1.00 83.00 113 LEU A N 1
ATOM 845 C CA . LEU A 1 113 ? -1.145 -4.468 0.917 1.00 83.00 113 LEU A CA 1
ATOM 846 C C . LEU A 1 113 ? -1.447 -5.109 2.273 1.00 83.00 113 LEU A C 1
ATOM 848 O O . LEU A 1 113 ? -2.460 -5.794 2.415 1.00 83.00 113 LEU A O 1
ATOM 852 N N . ALA A 1 114 ? -0.571 -4.917 3.258 1.00 86.31 114 ALA A N 1
ATOM 853 C CA . ALA A 1 114 ? -0.790 -5.393 4.617 1.00 86.31 114 ALA A CA 1
ATOM 854 C C . ALA A 1 114 ? -1.945 -4.639 5.293 1.00 86.31 114 ALA A C 1
ATOM 856 O O . ALA A 1 114 ? -2.801 -5.265 5.919 1.00 86.31 114 ALA A O 1
ATOM 857 N N . LEU A 1 115 ? -2.031 -3.318 5.095 1.00 88.69 115 LEU A N 1
ATOM 858 C CA . LEU A 1 115 ? -3.149 -2.512 5.582 1.00 88.69 115 LEU A CA 1
ATOM 859 C C . LEU A 1 115 ? -4.471 -2.973 4.958 1.00 88.69 115 LEU A C 1
ATOM 861 O O . LEU A 1 115 ? -5.439 -3.199 5.682 1.00 88.69 115 LEU A O 1
ATOM 865 N N . ASP A 1 116 ? -4.491 -3.213 3.646 1.00 85.19 116 ASP A N 1
ATOM 866 C CA . ASP A 1 116 ? -5.642 -3.777 2.943 1.00 85.19 116 ASP A CA 1
ATOM 867 C C . ASP A 1 116 ? -5.978 -5.188 3.440 1.00 85.19 116 ASP A C 1
ATOM 869 O O . ASP A 1 116 ? -7.145 -5.568 3.463 1.00 85.19 116 ASP A O 1
ATOM 873 N N . ALA A 1 117 ? -5.007 -5.981 3.890 1.00 84.25 117 ALA A N 1
ATOM 874 C CA . ALA A 1 117 ? -5.262 -7.278 4.522 1.00 84.25 117 ALA A CA 1
ATOM 875 C C . ALA A 1 117 ? -5.798 -7.163 5.961 1.00 84.25 117 ALA A C 1
ATOM 877 O O . ALA A 1 117 ? -6.193 -8.168 6.547 1.00 84.25 117 ALA A O 1
ATOM 878 N N . GLY A 1 118 ? -5.806 -5.960 6.538 1.00 89.06 118 GLY A N 1
ATOM 879 C CA . GLY A 1 118 ? -6.115 -5.732 7.944 1.00 89.06 118 GLY A CA 1
ATOM 880 C C . GLY A 1 118 ? -4.964 -6.072 8.896 1.00 89.06 118 GLY A C 1
ATOM 881 O O . GLY A 1 118 ? -5.166 -6.017 10.107 1.00 89.06 118 GLY A O 1
ATOM 882 N N . ASP A 1 119 ? -3.763 -6.394 8.404 1.00 91.06 119 ASP A N 1
ATOM 883 C CA . ASP A 1 119 ? -2.573 -6.605 9.237 1.00 91.06 119 ASP A CA 1
ATOM 884 C C . ASP A 1 119 ? -1.850 -5.274 9.478 1.00 91.06 119 ASP A C 1
ATOM 886 O O . ASP A 1 119 ? -0.901 -4.896 8.786 1.00 91.06 119 ASP A O 1
ATOM 890 N N . ILE A 1 120 ? -2.320 -4.541 10.489 1.00 93.38 120 ILE A N 1
ATOM 891 C CA . ILE A 1 120 ? -1.788 -3.215 10.815 1.00 93.38 120 ILE A CA 1
ATOM 892 C C . ILE A 1 120 ? -0.346 -3.261 11.339 1.00 93.38 120 ILE A C 1
ATOM 894 O O . ILE A 1 120 ? 0.387 -2.285 11.197 1.00 93.38 120 ILE A O 1
ATOM 898 N N . HIS A 1 121 ? 0.092 -4.380 11.922 1.00 92.25 121 HIS A N 1
ATOM 899 C CA . HIS A 1 121 ? 1.449 -4.496 12.445 1.00 92.25 121 HIS A CA 1
ATOM 900 C C . HIS A 1 121 ? 2.441 -4.750 11.315 1.00 92.25 121 HIS A C 1
ATOM 902 O O . HIS A 1 121 ? 3.490 -4.107 11.281 1.00 92.25 121 HIS A O 1
ATOM 908 N N . ALA A 1 122 ? 2.113 -5.640 10.373 1.00 89.69 122 ALA A N 1
ATOM 909 C CA . ALA A 1 122 ? 2.912 -5.798 9.162 1.00 89.69 122 ALA A CA 1
ATOM 910 C C . ALA A 1 122 ? 2.937 -4.501 8.349 1.00 89.69 122 ALA A C 1
ATOM 912 O O . ALA A 1 122 ? 4.011 -4.071 7.933 1.00 89.69 122 ALA A O 1
ATOM 913 N N . ALA A 1 123 ? 1.790 -3.826 8.210 1.00 91.19 123 ALA A N 1
ATOM 914 C CA . ALA A 1 123 ? 1.716 -2.540 7.527 1.00 91.19 123 ALA A CA 1
ATOM 915 C C . ALA A 1 123 ? 2.683 -1.518 8.135 1.00 91.19 123 ALA A C 1
ATOM 917 O O . ALA A 1 123 ? 3.513 -0.961 7.417 1.00 91.19 123 ALA A O 1
ATOM 918 N N . LYS A 1 124 ? 2.640 -1.339 9.463 1.00 92.31 124 LYS A N 1
ATOM 919 C CA . LYS A 1 124 ? 3.555 -0.444 10.176 1.00 92.31 124 LYS A CA 1
ATOM 920 C C . LYS A 1 124 ? 5.021 -0.805 9.943 1.00 92.31 124 LYS A C 1
ATOM 922 O O . LYS A 1 124 ? 5.791 0.078 9.586 1.00 92.31 124 LYS A O 1
ATOM 927 N N . ARG A 1 125 ? 5.400 -2.079 10.096 1.00 90.88 125 ARG A N 1
ATOM 928 C CA . ARG A 1 125 ? 6.793 -2.521 9.894 1.00 90.88 125 ARG A CA 1
ATOM 929 C C . ARG A 1 125 ? 7.302 -2.192 8.490 1.00 90.88 125 ARG A C 1
ATOM 931 O O . ARG A 1 125 ? 8.403 -1.673 8.354 1.00 90.88 125 ARG A O 1
ATOM 938 N N . HIS A 1 126 ? 6.502 -2.453 7.456 1.00 88.50 126 HIS A N 1
ATOM 939 C CA . HIS A 1 126 ? 6.886 -2.143 6.077 1.00 88.50 126 HIS A CA 1
ATOM 940 C C . HIS A 1 126 ? 6.985 -0.635 5.815 1.00 88.50 126 HIS A C 1
ATOM 942 O O . HIS A 1 126 ? 7.900 -0.192 5.120 1.00 88.50 126 HIS A O 1
ATOM 948 N N . PHE A 1 127 ? 6.072 0.162 6.377 1.00 91.19 127 PHE A N 1
ATOM 949 C CA . PHE A 1 127 ? 6.126 1.617 6.256 1.00 91.19 127 PHE A CA 1
ATOM 950 C C . PHE A 1 127 ? 7.325 2.227 6.983 1.00 91.19 127 PHE A C 1
ATOM 952 O O . PHE A 1 127 ? 7.970 3.115 6.426 1.00 91.19 127 PHE A O 1
ATOM 959 N N . ASP A 1 128 ? 7.641 1.752 8.188 1.00 90.62 128 ASP A N 1
ATOM 960 C CA . ASP A 1 128 ? 8.814 2.204 8.935 1.00 90.62 128 ASP A CA 1
ATOM 961 C C . ASP A 1 128 ? 10.093 1.872 8.154 1.00 90.62 128 ASP A C 1
ATOM 963 O O . ASP A 1 128 ? 10.863 2.779 7.847 1.00 90.62 128 ASP A O 1
ATOM 967 N N . ALA A 1 129 ? 10.249 0.622 7.701 1.00 87.44 129 ALA A N 1
ATOM 968 C CA . ALA A 1 129 ? 11.393 0.203 6.888 1.00 87.44 129 ALA A CA 1
ATOM 969 C C . ALA A 1 129 ? 11.541 1.028 5.595 1.00 87.44 129 ALA A C 1
ATOM 971 O O . ALA A 1 129 ? 12.652 1.400 5.218 1.00 87.44 129 ALA A O 1
ATOM 972 N N . TYR A 1 130 ? 10.426 1.362 4.930 1.00 88.25 130 TYR A N 1
ATOM 973 C CA . TYR A 1 130 ? 10.438 2.238 3.756 1.00 88.25 130 TYR A CA 1
ATOM 974 C C . TYR A 1 130 ? 10.979 3.631 4.089 1.00 88.25 130 TYR A C 1
ATOM 976 O O . TYR A 1 130 ? 11.814 4.145 3.353 1.00 88.25 130 TYR A O 1
ATOM 984 N N . TRP A 1 131 ? 10.509 4.259 5.170 1.00 91.25 131 TRP A N 1
ATOM 985 C CA . TRP A 1 131 ? 10.902 5.629 5.516 1.00 91.25 131 TRP A CA 1
ATOM 986 C C . TRP A 1 131 ? 12.270 5.734 6.195 1.00 91.25 131 TRP A C 1
ATOM 988 O O . TRP A 1 131 ? 12.864 6.810 6.157 1.00 91.25 131 TRP A O 1
ATOM 998 N N . GLU A 1 132 ? 12.770 4.652 6.788 1.00 89.25 132 GLU A N 1
ATOM 999 C CA . GLU A 1 132 ? 14.120 4.560 7.362 1.00 89.25 132 GLU A CA 1
ATOM 1000 C C . GLU A 1 132 ? 15.204 4.306 6.301 1.00 89.25 132 GLU A C 1
ATOM 1002 O O . GLU A 1 132 ? 16.395 4.471 6.572 1.00 89.25 132 GLU A O 1
ATOM 1007 N N . ALA A 1 133 ? 14.811 3.945 5.076 1.00 87.25 133 ALA A N 1
ATOM 1008 C CA . ALA A 1 133 ? 15.739 3.686 3.987 1.00 87.25 133 ALA A CA 1
ATOM 1009 C C . ALA A 1 133 ? 16.513 4.951 3.545 1.00 87.25 133 ALA A C 1
ATOM 1011 O O . ALA A 1 133 ? 15.944 6.050 3.496 1.00 87.25 133 ALA A O 1
ATOM 1012 N N . PRO A 1 134 ? 17.796 4.824 3.148 1.00 86.00 134 PRO A N 1
ATOM 1013 C CA . PRO A 1 134 ? 18.589 5.952 2.666 1.00 86.00 134 PRO A CA 1
ATOM 1014 C C . PRO A 1 134 ? 17.951 6.675 1.473 1.00 86.00 134 PRO A C 1
ATOM 1016 O O . PRO A 1 134 ? 17.371 6.056 0.583 1.00 86.00 134 PRO A O 1
ATOM 1019 N N . GLY A 1 135 ? 18.094 8.002 1.429 1.00 85.19 135 GLY A N 1
ATOM 1020 C CA . GLY A 1 135 ? 17.590 8.831 0.324 1.00 85.19 135 GLY A CA 1
ATOM 1021 C C . GLY A 1 135 ? 16.092 9.148 0.387 1.00 85.19 135 GLY A C 1
ATOM 1022 O O . GLY A 1 135 ? 15.567 9.793 -0.520 1.00 85.19 135 GLY A O 1
ATOM 1023 N N . ARG A 1 136 ? 15.394 8.735 1.450 1.00 86.56 136 ARG A N 1
ATOM 1024 C CA . ARG A 1 136 ? 13.982 9.061 1.670 1.00 86.56 136 ARG A CA 1
ATOM 1025 C C . ARG A 1 136 ? 13.839 10.337 2.487 1.00 86.56 136 ARG A C 1
ATOM 1027 O O . ARG A 1 136 ? 14.389 10.460 3.576 1.00 86.56 136 ARG A O 1
ATOM 1034 N N . ASP A 1 137 ? 13.043 11.273 1.978 1.00 91.19 137 ASP A N 1
ATOM 1035 C CA . ASP A 1 137 ? 12.711 12.503 2.696 1.00 91.19 137 ASP A CA 1
ATOM 1036 C C . ASP A 1 137 ? 11.271 12.451 3.220 1.00 91.19 137 ASP A C 1
ATOM 1038 O O . ASP A 1 137 ? 10.316 12.915 2.588 1.00 91.19 137 ASP A O 1
ATOM 1042 N N . ARG A 1 138 ? 11.122 11.859 4.411 1.00 92.88 138 ARG A N 1
ATOM 1043 C CA . ARG A 1 138 ? 9.842 11.777 5.126 1.00 92.88 138 ARG A CA 1
ATOM 1044 C C . ARG A 1 138 ? 9.237 13.163 5.357 1.00 92.88 138 ARG A C 1
ATOM 1046 O O . ARG A 1 138 ? 8.029 13.339 5.213 1.00 92.88 138 ARG A O 1
ATOM 1053 N N . LYS A 1 139 ? 10.066 14.159 5.690 1.00 92.50 139 LYS A N 1
ATOM 1054 C CA . LYS A 1 139 ? 9.602 15.519 5.996 1.00 92.50 139 LYS A CA 1
ATOM 1055 C C . LYS A 1 139 ? 9.062 16.203 4.746 1.00 92.50 139 LYS A C 1
ATOM 1057 O O . LYS A 1 139 ? 7.974 16.774 4.807 1.00 92.50 139 LYS A O 1
ATOM 1062 N N . ALA A 1 140 ? 9.765 16.101 3.620 1.00 92.12 140 ALA A N 1
ATOM 1063 C CA . ALA A 1 140 ? 9.278 16.620 2.346 1.00 92.12 140 ALA A CA 1
ATOM 1064 C C . ALA A 1 140 ? 7.984 15.924 1.907 1.00 92.12 140 ALA A C 1
ATOM 1066 O O . ALA A 1 140 ? 7.066 16.596 1.444 1.00 92.12 140 ALA A O 1
ATOM 1067 N N . ALA A 1 141 ? 7.858 14.609 2.108 1.00 90.00 141 ALA A N 1
ATOM 1068 C CA . ALA A 1 141 ? 6.629 13.882 1.790 1.00 90.00 141 ALA A CA 1
ATOM 1069 C C . ALA A 1 141 ? 5.429 14.350 2.635 1.00 90.00 141 ALA A C 1
ATOM 1071 O O . ALA A 1 141 ? 4.352 14.610 2.093 1.00 90.00 141 ALA A O 1
ATOM 1072 N N . VAL A 1 142 ? 5.618 14.526 3.949 1.00 92.94 142 VAL A N 1
ATOM 1073 C CA . VAL A 1 142 ? 4.598 15.101 4.844 1.00 92.94 142 VAL A CA 1
ATOM 1074 C C . VAL A 1 142 ? 4.223 16.512 4.388 1.00 92.94 142 VAL A C 1
ATOM 1076 O O . VAL A 1 142 ? 3.039 16.816 4.233 1.00 92.94 142 VAL A O 1
ATOM 1079 N N . ALA A 1 143 ? 5.219 17.363 4.125 1.00 91.38 143 ALA A N 1
ATOM 1080 C CA . ALA A 1 143 ? 4.999 18.728 3.662 1.00 91.38 143 ALA A CA 1
ATOM 1081 C C . ALA A 1 143 ? 4.228 18.757 2.337 1.00 91.38 143 ALA A C 1
ATOM 1083 O O . ALA A 1 143 ? 3.274 19.516 2.209 1.00 91.38 143 ALA A O 1
ATOM 1084 N N . ALA A 1 144 ? 4.561 17.886 1.382 1.00 88.19 144 ALA A N 1
ATOM 1085 C CA . ALA A 1 144 ? 3.856 17.785 0.110 1.00 88.19 144 ALA A CA 1
ATOM 1086 C C . ALA A 1 144 ? 2.373 17.424 0.303 1.00 88.19 144 ALA A C 1
ATOM 1088 O O . ALA A 1 144 ? 1.507 18.026 -0.334 1.00 88.19 144 ALA A O 1
ATOM 1089 N N . ILE A 1 145 ? 2.055 16.511 1.228 1.00 85.94 145 ILE A N 1
ATOM 1090 C CA . ILE A 1 145 ? 0.672 16.090 1.513 1.00 85.94 145 ILE A CA 1
ATOM 1091 C C . ILE A 1 145 ? -0.128 17.183 2.239 1.00 85.94 145 ILE A C 1
ATOM 1093 O O . ILE A 1 145 ? -1.329 17.338 1.981 1.00 85.94 145 ILE A O 1
ATOM 1097 N N . LEU A 1 146 ? 0.526 17.934 3.129 1.00 86.38 146 LEU A N 1
ATOM 1098 C CA . LEU A 1 146 ? -0.085 18.994 3.938 1.00 86.38 146 LEU A CA 1
ATOM 1099 C C . LEU A 1 146 ? -0.038 20.384 3.280 1.00 86.38 146 LEU A C 1
ATOM 1101 O O . LEU A 1 146 ? -0.717 21.294 3.752 1.00 86.38 146 LEU A O 1
ATOM 1105 N N . SER A 1 147 ? 0.702 20.548 2.178 1.00 78.19 147 SER A N 1
ATOM 1106 C CA . SER A 1 147 ? 0.929 21.826 1.477 1.00 78.19 147 SER A CA 1
ATOM 1107 C C . SER A 1 147 ? -0.346 22.522 1.005 1.00 78.19 147 SER A C 1
ATOM 1109 O O . SER A 1 147 ? -0.371 23.740 0.863 1.00 78.19 147 SER A O 1
ATOM 1111 N N . LYS A 1 148 ? -1.439 21.772 0.823 1.00 69.12 148 LYS A N 1
ATOM 1112 C CA . LYS A 1 148 ? -2.752 22.336 0.488 1.00 69.12 148 LYS A CA 1
ATOM 1113 C C . LYS A 1 148 ? -3.398 23.122 1.636 1.00 69.12 148 LYS A C 1
ATOM 1115 O O . LYS A 1 148 ? -4.491 23.629 1.438 1.00 69.12 148 LYS A O 1
ATOM 1120 N N . HIS A 1 149 ? -2.733 23.236 2.793 1.00 63.16 149 HIS A N 1
ATOM 1121 C CA . HIS A 1 149 ? -3.228 23.902 3.997 1.00 63.16 149 HIS A CA 1
ATOM 1122 C C . HIS A 1 149 ? -4.671 23.496 4.298 1.00 63.16 149 HIS A C 1
ATOM 1124 O O . HIS A 1 149 ? -5.550 24.333 4.146 1.00 63.16 149 HIS A O 1
ATOM 1130 N N . PRO A 1 150 ? -4.931 22.238 4.689 1.00 68.56 150 PRO A N 1
ATOM 1131 C CA . PRO A 1 150 ? -6.287 21.811 5.015 1.00 68.56 150 PRO A CA 1
ATOM 1132 C C . PRO A 1 150 ? -6.855 22.723 6.115 1.00 68.56 150 PRO A C 1
ATOM 1134 O O . PRO A 1 150 ? -6.334 22.727 7.234 1.00 68.56 150 PRO A O 1
ATOM 1137 N N . LYS A 1 151 ? -7.838 23.566 5.769 1.00 68.88 151 LYS A N 1
ATOM 1138 C CA . LYS A 1 151 ? -8.378 24.603 6.677 1.00 68.88 151 LYS A CA 1
ATOM 1139 C C . LYS A 1 151 ? -9.645 24.144 7.368 1.00 68.88 151 LYS A C 1
ATOM 1141 O O . LYS A 1 151 ? -9.895 24.559 8.498 1.00 68.88 151 LYS A O 1
ATOM 1146 N N . ASP A 1 152 ? -10.425 23.309 6.693 1.00 82.56 152 ASP A N 1
ATOM 1147 C CA . ASP A 1 152 ? -11.612 22.703 7.269 1.00 82.56 152 ASP A CA 1
ATOM 1148 C C . ASP A 1 152 ? -11.360 21.263 7.723 1.00 82.56 152 ASP A C 1
ATOM 1150 O O . ASP A 1 152 ? -10.363 20.600 7.410 1.00 82.56 152 ASP A O 1
ATOM 1154 N N . SER A 1 153 ? -12.291 20.792 8.534 1.00 82.81 153 SER A N 1
ATOM 1155 C CA . SER A 1 153 ? -12.209 19.516 9.213 1.00 82.81 153 SER A CA 1
ATOM 1156 C C . SER A 1 153 ? -12.307 18.321 8.243 1.00 82.81 153 SER A C 1
ATOM 1158 O O . SER A 1 153 ? -11.663 17.293 8.470 1.00 82.81 153 SER A O 1
ATOM 1160 N N . HIS A 1 154 ? -12.983 18.462 7.096 1.00 83.75 154 HIS A N 1
ATOM 1161 C CA . HIS A 1 154 ? -13.050 17.426 6.058 1.00 83.75 154 HIS A CA 1
ATOM 1162 C C . HIS A 1 154 ? -11.745 17.305 5.262 1.00 83.75 154 HIS A C 1
ATOM 1164 O O . HIS A 1 154 ? -11.294 16.189 4.971 1.00 83.75 154 HIS A O 1
ATOM 1170 N N . GLU A 1 155 ? -11.104 18.426 4.936 1.00 86.88 155 GLU A N 1
ATOM 1171 C CA . GLU A 1 155 ? -9.793 18.454 4.290 1.00 86.88 155 GLU A CA 1
ATOM 1172 C C . GLU A 1 155 ? -8.712 17.844 5.187 1.00 86.88 155 GLU A C 1
ATOM 1174 O O . GLU A 1 155 ? -7.839 17.121 4.691 1.00 86.88 155 GLU A O 1
ATOM 1179 N N . LEU A 1 156 ? -8.797 18.071 6.504 1.00 89.88 156 LEU A N 1
ATOM 1180 C CA . LEU A 1 156 ? -7.929 17.436 7.495 1.00 89.88 156 LEU A CA 1
ATOM 1181 C C . LEU A 1 156 ? -8.133 15.915 7.519 1.00 89.88 156 LEU A C 1
ATOM 1183 O O . LEU A 1 156 ? -7.152 15.175 7.439 1.00 89.88 156 LEU A O 1
ATOM 1187 N N . CYS A 1 157 ? -9.376 15.416 7.514 1.00 89.06 157 CYS A N 1
ATOM 1188 C CA . CYS A 1 157 ? -9.629 13.977 7.370 1.00 89.06 157 CYS A CA 1
ATOM 1189 C C . CYS A 1 157 ? -9.037 13.419 6.064 1.00 89.06 157 CYS A C 1
ATOM 1191 O O . CYS A 1 157 ? -8.401 12.364 6.062 1.00 89.06 157 CYS A O 1
ATOM 1193 N N . ALA A 1 158 ? -9.202 14.129 4.945 1.00 88.25 158 ALA A N 1
ATOM 1194 C CA . ALA A 1 158 ? -8.650 13.704 3.662 1.00 88.25 158 ALA A CA 1
ATOM 1195 C C . ALA A 1 158 ? -7.114 13.693 3.658 1.00 88.25 158 ALA A C 1
ATOM 1197 O O . ALA A 1 158 ? -6.507 12.802 3.061 1.00 88.25 158 ALA A O 1
ATOM 1198 N N . ALA A 1 159 ? -6.480 14.661 4.320 1.00 90.69 159 ALA A N 1
ATOM 1199 C CA . ALA A 1 159 ? -5.036 14.695 4.514 1.00 90.69 159 ALA A CA 1
ATOM 1200 C C . ALA A 1 159 ? -4.555 13.523 5.378 1.00 90.69 159 ALA A C 1
ATOM 1202 O O . ALA A 1 159 ? -3.616 12.837 4.978 1.00 90.69 159 ALA A O 1
ATOM 1203 N N . GLY A 1 160 ? -5.248 13.229 6.484 1.00 92.38 160 GLY A N 1
ATOM 1204 C CA . GLY A 1 160 ? -4.975 12.065 7.328 1.00 92.38 160 GLY A CA 1
ATOM 1205 C C . GLY A 1 160 ? -4.980 10.755 6.533 1.00 92.38 160 GLY A C 1
ATOM 1206 O O . GLY A 1 160 ? -4.028 9.986 6.619 1.00 92.38 160 GLY A O 1
ATOM 1207 N N . ARG A 1 161 ? -5.969 10.540 5.653 1.00 90.25 161 ARG A N 1
ATOM 1208 C CA . ARG A 1 161 ? -6.006 9.357 4.765 1.00 90.25 161 ARG A CA 1
ATOM 1209 C C . ARG A 1 161 ? -4.798 9.255 3.844 1.00 90.25 161 ARG A C 1
ATOM 1211 O O . ARG A 1 161 ? -4.211 8.185 3.704 1.00 90.25 161 ARG A O 1
ATOM 1218 N N . ARG A 1 162 ? -4.412 10.369 3.215 1.00 90.00 162 ARG A N 1
ATOM 1219 C CA . ARG A 1 162 ? -3.227 10.408 2.343 1.00 90.00 162 ARG A CA 1
ATOM 1220 C C . ARG A 1 162 ? -1.955 10.076 3.124 1.00 90.00 162 ARG A C 1
ATOM 1222 O O . ARG A 1 162 ? -1.104 9.364 2.600 1.00 90.00 162 ARG A O 1
ATOM 1229 N N . LEU A 1 163 ? -1.848 10.545 4.368 1.00 93.62 163 LEU A N 1
ATOM 1230 C CA . LEU A 1 163 ? -0.731 10.226 5.259 1.00 93.62 163 LEU A CA 1
ATOM 1231 C C . LEU A 1 163 ? -0.722 8.741 5.654 1.00 93.62 163 LEU A C 1
ATOM 1233 O O . LEU A 1 163 ? 0.332 8.118 5.559 1.00 93.62 163 LEU A O 1
ATOM 1237 N N . ILE A 1 164 ? -1.874 8.141 5.991 1.00 93.19 164 ILE A N 1
ATOM 1238 C CA . ILE A 1 164 ? -1.966 6.690 6.243 1.00 93.19 164 ILE A CA 1
ATOM 1239 C C . ILE A 1 164 ? -1.490 5.891 5.029 1.00 93.19 164 ILE A C 1
ATOM 1241 O O . ILE A 1 164 ? -0.650 5.002 5.168 1.00 93.19 164 ILE A O 1
ATOM 1245 N N . TRP A 1 165 ? -1.986 6.228 3.836 1.00 87.50 165 TRP A N 1
ATOM 1246 C CA . TRP A 1 165 ? -1.601 5.551 2.594 1.00 87.50 165 TRP A CA 1
ATOM 1247 C C . TRP A 1 165 ? -0.128 5.776 2.220 1.00 87.50 165 TRP A C 1
ATOM 1249 O O . TRP A 1 165 ? 0.469 5.008 1.462 1.00 87.50 165 TRP A O 1
ATOM 1259 N N . GLY A 1 166 ? 0.467 6.847 2.744 1.00 88.69 166 GLY A N 1
ATOM 1260 C CA . GLY A 1 166 ? 1.893 7.141 2.674 1.00 88.69 166 GLY A CA 1
ATOM 1261 C C . GLY A 1 166 ? 2.732 6.440 3.745 1.00 88.69 166 GLY A C 1
ATOM 1262 O O . GLY A 1 166 ? 3.941 6.625 3.748 1.00 88.69 166 GLY A O 1
ATOM 1263 N N . GLY A 1 167 ? 2.139 5.686 4.675 1.00 92.44 167 GLY A N 1
ATOM 1264 C CA . GLY A 1 167 ? 2.859 5.103 5.812 1.00 92.44 167 GLY A CA 1
ATOM 1265 C C . GLY A 1 167 ? 3.283 6.105 6.892 1.00 92.44 167 GLY A C 1
ATOM 1266 O O . GLY A 1 167 ? 4.022 5.765 7.810 1.00 92.44 167 GLY A O 1
ATOM 1267 N N . LEU A 1 168 ? 2.809 7.349 6.809 1.00 94.94 168 LEU A N 1
ATOM 1268 C CA . LEU A 1 168 ? 3.146 8.459 7.704 1.00 94.94 168 LEU A CA 1
ATOM 1269 C C . LEU A 1 168 ? 2.177 8.482 8.894 1.00 94.94 168 LEU A C 1
ATOM 1271 O O . LEU A 1 168 ? 1.419 9.430 9.085 1.00 94.94 168 LEU A O 1
ATOM 1275 N N . TRP A 1 169 ? 2.118 7.374 9.637 1.00 94.25 169 TRP A N 1
ATOM 1276 C CA . TRP A 1 169 ? 1.026 7.105 10.583 1.00 94.25 169 TRP A CA 1
ATOM 1277 C C . TRP A 1 169 ? 0.992 8.064 11.772 1.00 94.25 169 TRP A C 1
ATOM 1279 O O . TRP A 1 169 ? -0.081 8.529 12.139 1.00 94.25 169 TRP A O 1
ATOM 1289 N N . HIS A 1 170 ? 2.150 8.425 12.326 1.00 93.94 170 HIS A N 1
ATOM 1290 C CA . HIS A 1 170 ? 2.227 9.392 13.424 1.00 93.94 170 HIS A CA 1
ATOM 1291 C C . HIS A 1 170 ? 1.655 10.758 13.008 1.00 93.94 170 HIS A C 1
ATOM 1293 O O . HIS A 1 170 ? 0.826 11.349 13.696 1.00 93.94 170 HIS A O 1
ATOM 1299 N N . GLU A 1 171 ? 2.058 11.249 11.836 1.00 94.94 171 GLU A N 1
ATOM 1300 C CA . GLU A 1 171 ? 1.556 12.496 11.270 1.00 94.94 171 GLU A CA 1
ATOM 1301 C C . GLU A 1 171 ? 0.072 12.390 10.889 1.00 94.94 171 GLU A C 1
ATOM 1303 O O . GLU A 1 171 ? -0.669 13.367 11.026 1.00 94.94 171 GLU A O 1
ATOM 1308 N N . ALA A 1 172 ? -0.381 11.215 10.443 1.00 94.69 172 ALA A N 1
ATOM 1309 C CA . ALA A 1 172 ? -1.783 10.952 10.143 1.00 94.69 172 ALA A CA 1
ATOM 1310 C C . ALA A 1 172 ? -2.666 11.052 11.391 1.00 94.69 172 ALA A C 1
ATOM 1312 O O . ALA A 1 172 ? -3.668 11.765 11.349 1.00 94.69 172 ALA A O 1
ATOM 1313 N N . PHE A 1 173 ? -2.285 10.403 12.497 1.00 95.19 173 PHE A N 1
ATOM 1314 C CA . PHE A 1 173 ? -3.027 10.456 13.762 1.00 95.19 173 PHE A CA 1
ATOM 1315 C C . PHE A 1 173 ? -3.120 11.891 14.284 1.00 95.19 173 PHE A C 1
ATOM 1317 O O . PHE A 1 173 ? -4.224 12.394 14.491 1.00 95.19 173 PHE A O 1
ATOM 1324 N N . ALA A 1 174 ? 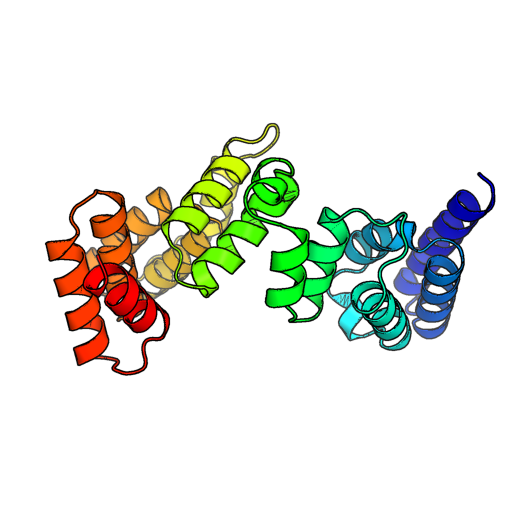-1.998 12.619 14.312 1.00 93.88 174 ALA A N 1
ATOM 1325 C CA . ALA A 1 174 ? -1.991 14.035 14.681 1.00 93.88 174 ALA A CA 1
ATOM 1326 C C . ALA A 1 174 ? -2.881 14.903 13.766 1.00 93.88 174 ALA A C 1
ATOM 1328 O O . ALA A 1 174 ? -3.453 15.905 14.199 1.00 93.88 174 ALA A O 1
ATOM 1329 N N . THR A 1 175 ? -3.007 14.544 12.486 1.00 93.44 175 THR A N 1
ATOM 1330 C CA . THR A 1 175 ? -3.886 15.245 11.536 1.00 93.44 175 THR A CA 1
ATOM 1331 C C . THR A 1 175 ? -5.361 14.908 11.771 1.00 93.44 175 THR A C 1
ATOM 1333 O O . THR A 1 175 ? -6.205 15.802 11.706 1.00 93.44 175 THR A O 1
ATOM 1336 N N . PHE A 1 176 ? -5.686 13.656 12.099 1.00 93.62 176 PHE A N 1
ATOM 1337 C CA . PHE A 1 176 ? -7.041 13.262 12.486 1.00 93.62 176 PHE A CA 1
ATOM 1338 C C . PHE A 1 176 ? -7.481 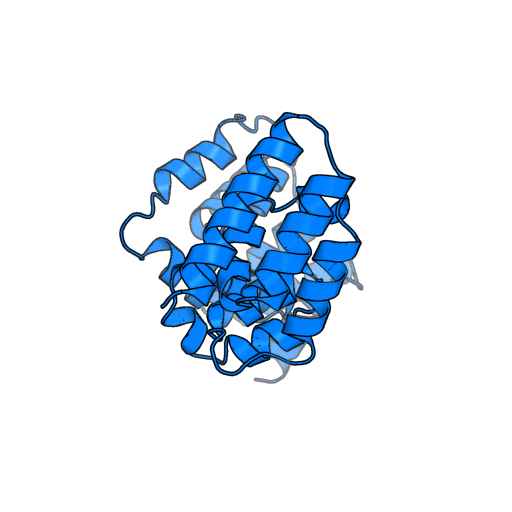13.911 13.799 1.00 93.62 176 PHE A C 1
ATOM 1340 O O . PHE A 1 176 ? -8.628 14.342 13.898 1.00 93.62 176 PHE A O 1
ATOM 1347 N N . ASP A 1 177 ? -6.582 14.066 14.769 1.00 92.81 177 ASP A N 1
ATOM 1348 C CA . ASP A 1 177 ? -6.895 14.771 16.013 1.00 92.81 177 ASP A CA 1
ATOM 1349 C C . ASP A 1 177 ? -7.236 16.243 15.769 1.00 92.81 177 ASP A C 1
ATOM 1351 O O . ASP A 1 177 ? -8.201 16.759 16.336 1.00 92.81 177 ASP A O 1
ATOM 1355 N N . LYS A 1 178 ? -6.517 16.909 14.857 1.00 91.38 178 LYS A N 1
ATOM 1356 C CA . LYS A 1 178 ? -6.871 18.267 14.413 1.00 91.38 178 LYS A CA 1
ATOM 1357 C C . LYS A 1 178 ? -8.232 18.302 13.719 1.00 91.38 178 LYS A C 1
ATOM 1359 O O . LYS A 1 178 ? -9.013 19.210 13.986 1.00 91.38 178 LYS A O 1
ATOM 1364 N N . ALA A 1 179 ? -8.529 17.324 12.859 1.00 91.31 179 ALA A N 1
ATOM 1365 C CA . ALA A 1 179 ? -9.831 17.221 12.195 1.00 91.31 179 ALA A CA 1
ATOM 1366 C C . ALA A 1 179 ? -10.972 17.110 13.218 1.00 91.31 179 ALA A C 1
ATOM 1368 O O . ALA A 1 179 ? -11.959 17.844 13.128 1.00 91.31 179 ALA A O 1
ATOM 1369 N N . ARG A 1 180 ? -10.784 16.258 14.236 1.00 89.81 180 ARG A N 1
ATOM 1370 C CA . ARG A 1 180 ? -11.738 16.050 15.332 1.00 89.81 180 ARG A CA 1
ATOM 1371 C C . ARG A 1 180 ? -11.930 17.319 16.155 1.00 89.81 180 ARG A C 1
ATOM 1373 O O . ARG A 1 180 ? -13.066 17.694 16.426 1.00 89.81 180 ARG A O 1
ATOM 1380 N N . ALA A 1 181 ? -10.844 18.010 16.506 1.00 90.00 181 ALA A N 1
ATOM 1381 C CA . ALA A 1 181 ? -10.910 19.286 17.220 1.00 90.00 181 ALA A CA 1
ATOM 1382 C C . ALA A 1 181 ? -11.657 20.374 16.423 1.00 90.00 181 ALA A C 1
ATOM 1384 O O . ALA A 1 181 ? -12.298 21.238 17.012 1.00 90.00 181 ALA A O 1
ATOM 1385 N N . ALA A 1 182 ? -11.615 20.301 15.090 1.00 87.56 182 ALA A N 1
ATOM 1386 C CA . ALA A 1 182 ? -12.360 21.167 14.179 1.00 87.56 182 ALA A CA 1
ATOM 1387 C C . ALA A 1 182 ? -13.779 20.648 13.844 1.00 87.56 182 ALA A C 1
ATOM 1389 O O . ALA A 1 182 ? -14.451 21.205 12.976 1.00 87.56 182 ALA A O 1
ATOM 1390 N N . GLY A 1 183 ? -14.249 19.587 14.508 1.00 85.56 183 GLY A N 1
ATOM 1391 C CA . GLY A 1 183 ? -15.621 19.087 14.400 1.00 85.56 183 GLY A CA 1
ATOM 1392 C C . GLY A 1 183 ? -15.889 18.077 13.280 1.00 85.56 183 GLY A C 1
ATOM 1393 O O . GLY A 1 183 ? -17.046 17.708 13.098 1.00 85.56 183 GLY A O 1
ATOM 1394 N N . ALA A 1 184 ? -14.874 17.595 12.548 1.00 84.25 184 ALA A N 1
ATOM 1395 C CA . ALA A 1 184 ? -15.052 16.437 11.664 1.00 84.25 184 ALA A CA 1
ATOM 1396 C C . ALA A 1 184 ? -14.562 15.170 12.339 1.00 84.25 184 ALA A C 1
ATOM 1398 O O . ALA A 1 184 ? -13.387 15.017 12.674 1.00 84.25 184 ALA A O 1
ATOM 1399 N N . GLU A 1 185 ? -15.465 14.208 12.434 1.00 85.06 185 GLU A N 1
ATOM 1400 C CA . GLU A 1 185 ? -15.119 12.852 12.791 1.00 85.06 185 GLU A CA 1
ATOM 1401 C C . GLU A 1 185 ? -15.910 11.886 11.914 1.00 85.06 185 GLU A C 1
ATOM 1403 O O . GLU A 1 185 ? -17.137 11.914 11.859 1.00 85.06 185 GLU A O 1
ATOM 1408 N N . THR A 1 186 ? -15.176 11.038 11.207 1.00 86.81 186 THR A N 1
ATOM 1409 C CA . THR A 1 186 ? -15.714 10.013 10.310 1.00 86.81 186 THR A CA 1
ATOM 1410 C C . THR A 1 186 ? -15.514 8.632 10.925 1.00 86.81 186 THR A C 1
ATOM 1412 O O . THR A 1 186 ? -14.598 8.436 11.731 1.00 86.81 186 THR A O 1
ATOM 1415 N N . ALA A 1 187 ? -16.312 7.648 10.505 1.00 89.31 187 ALA A N 1
ATOM 1416 C CA . ALA A 1 187 ? -16.109 6.248 10.887 1.00 89.31 187 ALA A CA 1
ATOM 1417 C C . ALA A 1 187 ? -14.666 5.777 10.611 1.00 89.31 187 ALA A C 1
ATOM 1419 O O . ALA A 1 187 ? -14.061 5.089 11.428 1.00 89.31 187 ALA A O 1
ATOM 1420 N N . GLU A 1 188 ? -14.071 6.235 9.508 1.00 87.12 188 GLU A N 1
ATOM 1421 C CA . GLU A 1 188 ? -12.690 5.921 9.146 1.00 87.12 188 GLU A CA 1
ATOM 1422 C C . GLU A 1 188 ? -11.663 6.562 10.096 1.00 87.12 188 GLU A C 1
ATOM 1424 O O . GLU A 1 188 ? -10.736 5.891 10.548 1.00 87.12 188 GLU A O 1
ATOM 1429 N N . SER A 1 189 ? -11.825 7.835 10.477 1.00 89.12 189 SER A N 1
ATOM 1430 C CA . SER A 1 189 ? -10.936 8.450 11.477 1.00 89.12 189 SER A CA 1
ATOM 1431 C C . SER A 1 189 ? -11.091 7.810 12.863 1.00 89.12 189 SER A C 1
ATOM 1433 O O . SER A 1 189 ? -10.109 7.700 13.596 1.00 89.12 189 SER A O 1
ATOM 1435 N N . ARG A 1 190 ? -12.295 7.335 13.223 1.00 92.38 190 ARG A N 1
ATOM 1436 C CA . ARG A 1 190 ? -12.523 6.539 14.448 1.00 92.38 190 ARG A CA 1
ATOM 1437 C C . ARG A 1 190 ? -11.856 5.167 14.365 1.00 92.38 190 ARG A C 1
ATOM 1439 O O . ARG A 1 190 ? -11.275 4.715 15.349 1.00 92.38 190 ARG A O 1
ATOM 1446 N N . PHE A 1 191 ? -11.881 4.528 13.196 1.00 94.88 191 PHE A N 1
ATOM 1447 C CA . PHE A 1 191 ? -11.146 3.288 12.960 1.00 94.88 191 PHE A CA 1
ATOM 1448 C C . PHE A 1 191 ? -9.645 3.489 13.192 1.00 94.88 191 PHE A C 1
ATOM 1450 O O . PHE A 1 191 ? -9.043 2.726 13.946 1.00 94.88 191 PHE A O 1
ATOM 1457 N N . TYR A 1 192 ? -9.051 4.548 12.632 1.00 94.62 192 TYR A N 1
ATOM 1458 C CA . TYR A 1 192 ? -7.625 4.826 12.826 1.00 94.62 192 TYR A CA 1
ATOM 1459 C C . TYR A 1 192 ? -7.254 5.209 14.265 1.00 94.62 192 TYR A C 1
ATOM 1461 O O . TYR A 1 192 ? -6.134 4.932 14.681 1.00 94.62 192 TYR A O 1
ATOM 1469 N N . GLN A 1 193 ? -8.188 5.738 15.061 1.00 94.31 193 GLN A N 1
ATOM 1470 C CA . GLN A 1 193 ? -7.994 5.867 16.510 1.00 94.31 193 GLN A CA 1
ATOM 1471 C C . GLN A 1 193 ? -7.876 4.491 17.191 1.00 94.31 193 GLN A C 1
ATOM 1473 O O . GLN A 1 193 ? -7.038 4.298 18.067 1.00 94.31 193 GLN A O 1
ATOM 1478 N N . GLY A 1 194 ? -8.700 3.520 16.785 1.00 95.50 194 GLY A N 1
ATOM 1479 C CA . GLY A 1 194 ? -8.574 2.131 17.238 1.00 95.50 194 GLY A CA 1
ATOM 1480 C C . GLY A 1 194 ? -7.218 1.527 16.864 1.00 95.50 194 GLY A C 1
ATOM 1481 O O . GLY A 1 194 ? -6.565 0.924 17.712 1.00 95.50 194 GLY A O 1
ATOM 1482 N N . VAL A 1 195 ? -6.757 1.774 15.634 1.00 95.88 195 VAL A N 1
ATOM 1483 C CA . VAL A 1 195 ? -5.425 1.359 15.160 1.00 95.88 195 VAL A CA 1
ATOM 1484 C C . VAL A 1 195 ? -4.320 1.959 16.030 1.00 95.88 195 VAL A C 1
ATOM 1486 O O . VAL A 1 195 ? -3.443 1.231 16.482 1.00 95.88 195 VAL A O 1
ATOM 1489 N N . GLU A 1 196 ? -4.366 3.260 16.316 1.00 96.19 196 GLU A N 1
ATOM 1490 C CA . GLU A 1 196 ? -3.387 3.919 17.186 1.00 96.19 196 GLU A CA 1
ATOM 1491 C C . GLU A 1 196 ? -3.358 3.312 18.598 1.00 96.19 196 GLU A C 1
ATOM 1493 O O . GLU A 1 196 ? -2.283 3.064 19.148 1.00 96.19 196 GLU A O 1
ATOM 1498 N N . LEU A 1 197 ? -4.523 3.036 19.189 1.00 96.00 197 LEU A N 1
ATOM 1499 C CA . LEU A 1 197 ? -4.614 2.376 20.494 1.00 96.00 197 LEU A CA 1
ATOM 1500 C C . LEU A 1 197 ? -3.999 0.976 20.459 1.00 96.00 197 LEU A C 1
ATOM 1502 O O . LEU A 1 197 ? -3.242 0.617 21.360 1.00 96.00 197 LEU A O 1
ATOM 1506 N N . GLU A 1 198 ? -4.289 0.209 19.411 1.00 95.44 198 GLU A N 1
ATOM 1507 C CA . GLU A 1 198 ? -3.770 -1.144 19.242 1.00 95.44 198 GLU A CA 1
ATOM 1508 C C . GLU A 1 198 ? -2.239 -1.154 19.125 1.00 95.44 198 GLU A C 1
ATOM 1510 O O . GLU A 1 198 ? -1.563 -1.923 19.808 1.00 95.44 198 GLU A O 1
ATOM 1515 N N . LEU A 1 199 ? -1.674 -0.247 18.322 1.00 94.31 199 LEU A N 1
ATOM 1516 C CA . LEU A 1 199 ? -0.223 -0.092 18.169 1.00 94.31 199 LEU A CA 1
ATOM 1517 C C . LEU A 1 199 ? 0.467 0.344 19.464 1.00 94.31 199 LEU A C 1
ATOM 1519 O O . LEU A 1 199 ? 1.626 0.002 19.682 1.00 94.31 199 LEU A O 1
ATOM 1523 N N . ASN A 1 200 ? -0.252 1.059 20.329 1.00 94.81 200 ASN A N 1
ATOM 1524 C CA . ASN A 1 200 ? 0.196 1.456 21.661 1.00 94.81 200 ASN A CA 1
ATOM 1525 C C . ASN A 1 200 ? -0.108 0.396 22.740 1.00 94.81 200 ASN A C 1
ATOM 1527 O O . ASN A 1 200 ? -0.119 0.720 23.928 1.00 94.81 200 ASN A O 1
ATOM 1531 N N . ALA A 1 201 ? -0.371 -0.854 22.340 1.00 93.88 201 ALA A N 1
ATOM 1532 C CA . ALA A 1 201 ? -0.657 -1.993 23.215 1.00 93.88 201 ALA A CA 1
ATOM 1533 C C . ALA A 1 201 ? -1.897 -1.824 24.120 1.00 93.88 201 ALA A C 1
ATOM 1535 O O . ALA A 1 201 ? -2.012 -2.472 25.159 1.00 93.88 201 ALA A O 1
ATOM 1536 N N . LYS A 1 202 ? -2.860 -0.983 23.723 1.00 94.88 202 LYS A N 1
ATOM 1537 C CA . LYS A 1 202 ? -4.139 -0.780 24.424 1.00 94.88 202 LYS A CA 1
ATOM 1538 C C . LYS A 1 202 ? -5.257 -1.578 23.746 1.00 94.88 202 LYS A C 1
ATOM 1540 O O . LYS A 1 202 ? -6.212 -1.000 23.227 1.00 94.88 202 LYS A O 1
ATOM 1545 N N . SER A 1 203 ? -5.122 -2.905 23.733 1.00 92.25 203 SER A N 1
ATOM 1546 C CA . SER A 1 203 ? -5.995 -3.823 22.981 1.00 92.25 203 SER A CA 1
ATOM 1547 C C . SER A 1 203 ? -7.480 -3.707 23.338 1.00 92.25 203 SER A C 1
ATOM 1549 O O . SER A 1 203 ? -8.314 -3.670 22.436 1.00 92.25 203 SER A O 1
ATOM 1551 N N . ASP A 1 204 ? -7.820 -3.584 24.624 1.00 93.12 204 ASP A N 1
ATOM 1552 C CA . ASP A 1 204 ? -9.222 -3.484 25.063 1.00 93.12 204 ASP A CA 1
ATOM 1553 C C . ASP A 1 204 ? -9.880 -2.196 24.557 1.00 93.12 204 ASP A C 1
ATOM 1555 O O . ASP A 1 204 ? -10.956 -2.224 23.958 1.00 93.12 204 ASP A O 1
ATOM 1559 N N . ALA A 1 205 ? -9.180 -1.067 24.696 1.00 94.62 205 ALA A N 1
ATOM 1560 C CA . ALA A 1 205 ? -9.644 0.217 24.182 1.00 94.62 205 ALA A CA 1
ATOM 1561 C C . ALA A 1 205 ? -9.740 0.211 22.645 1.00 94.62 205 ALA A C 1
ATOM 1563 O O . ALA A 1 205 ? -10.657 0.807 22.079 1.00 94.62 205 ALA A O 1
ATOM 1564 N N . ALA A 1 206 ? -8.826 -0.476 21.951 1.00 95.88 206 ALA A N 1
ATOM 1565 C CA . ALA A 1 206 ? -8.901 -0.650 20.502 1.00 95.88 206 ALA A CA 1
ATOM 1566 C C . ALA A 1 206 ? -10.146 -1.455 20.088 1.00 95.88 206 ALA A C 1
ATOM 1568 O O . ALA A 1 206 ? -10.867 -1.041 19.179 1.00 95.88 206 ALA A O 1
ATOM 1569 N N . LEU A 1 207 ? -10.450 -2.556 20.788 1.00 94.62 207 LEU A N 1
ATOM 1570 C CA . LEU A 1 207 ? -11.650 -3.369 20.559 1.00 94.62 207 LEU A CA 1
ATOM 1571 C C . LEU A 1 207 ? -12.937 -2.561 20.731 1.00 94.62 207 LEU A C 1
ATOM 1573 O O . LEU A 1 207 ? -13.831 -2.653 19.889 1.00 94.62 207 LEU A O 1
ATOM 1577 N N . GLU A 1 208 ? -13.036 -1.756 21.789 1.00 94.94 208 GLU A N 1
ATOM 1578 C CA . GLU A 1 208 ? -14.179 -0.861 21.995 1.00 94.94 208 GLU A CA 1
ATOM 1579 C C . GLU A 1 208 ? -14.347 0.117 20.830 1.00 94.94 208 GLU A C 1
ATOM 1581 O O . GLU A 1 208 ? -15.456 0.294 20.322 1.00 94.94 208 GLU A O 1
ATOM 1586 N N . ARG A 1 209 ? -13.245 0.702 20.344 1.00 94.75 209 ARG A N 1
ATOM 1587 C CA . ARG A 1 209 ? -13.281 1.615 19.194 1.00 94.75 209 ARG 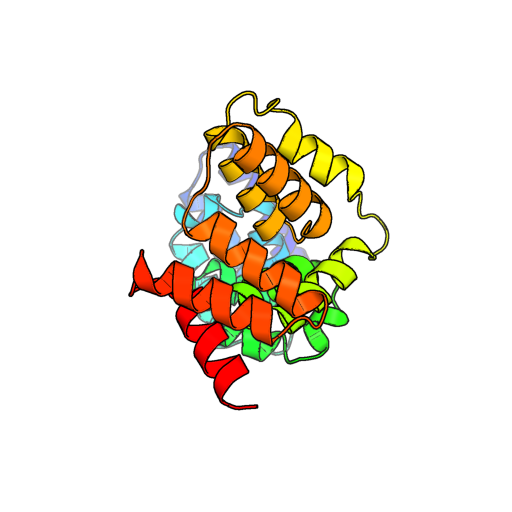A CA 1
ATOM 1588 C C . ARG A 1 209 ? -13.706 0.916 17.911 1.00 94.75 209 ARG A C 1
ATOM 1590 O O . ARG A 1 209 ? -14.556 1.448 17.201 1.00 94.75 209 ARG A O 1
ATOM 1597 N N . TYR A 1 210 ? -13.189 -0.276 17.621 1.00 96.12 210 TYR A N 1
ATOM 1598 C CA . TYR A 1 210 ? -13.611 -1.034 16.441 1.00 96.12 210 TYR A CA 1
ATOM 1599 C C . TYR A 1 210 ? -15.090 -1.430 16.512 1.00 96.12 210 TYR A C 1
ATOM 1601 O O . TYR A 1 210 ? -15.800 -1.303 15.516 1.00 96.12 210 TYR A O 1
ATOM 1609 N N . ARG A 1 211 ? -15.588 -1.839 17.687 1.00 95.81 211 ARG A N 1
ATOM 1610 C CA . ARG A 1 211 ? -17.019 -2.118 17.899 1.00 95.81 211 ARG A CA 1
ATOM 1611 C C . ARG A 1 211 ? -17.880 -0.877 17.678 1.00 95.81 211 ARG A C 1
ATOM 1613 O O . ARG A 1 211 ? -18.911 -0.981 17.025 1.00 95.81 211 ARG A O 1
ATOM 1620 N N . ALA A 1 212 ? -17.447 0.286 18.164 1.00 94.62 212 ALA A N 1
ATOM 1621 C CA . ALA A 1 212 ? -18.157 1.544 17.945 1.00 94.62 212 ALA A CA 1
ATOM 1622 C C . ALA A 1 212 ? -18.241 1.908 16.452 1.00 94.62 212 ALA A C 1
ATOM 1624 O O . ALA A 1 212 ? -19.309 2.282 15.975 1.00 94.62 212 ALA A O 1
ATOM 1625 N N . VAL A 1 213 ? -17.151 1.723 15.694 1.00 96.44 213 VAL A N 1
ATOM 1626 C CA . VAL A 1 213 ? -17.155 1.907 14.231 1.00 96.44 213 VAL A CA 1
ATOM 1627 C C . VAL A 1 213 ? -18.146 0.961 13.557 1.00 96.44 213 VAL A C 1
ATOM 1629 O O . VAL A 1 213 ? -18.881 1.384 12.672 1.00 96.44 213 VAL A O 1
ATOM 1632 N N . LEU A 1 214 ? -18.199 -0.304 13.978 1.00 96.31 214 LEU A N 1
ATOM 1633 C CA . LEU A 1 214 ? -19.111 -1.298 13.405 1.00 96.31 214 LEU A CA 1
ATOM 1634 C C . LEU A 1 214 ? -20.577 -1.086 13.798 1.00 96.31 214 LEU A C 1
ATOM 1636 O O . LEU A 1 214 ? -21.461 -1.489 13.050 1.00 96.31 214 LEU A O 1
ATOM 1640 N N . ALA A 1 215 ? -20.851 -0.445 14.934 1.00 95.81 215 ALA A N 1
ATOM 1641 C CA . ALA A 1 215 ? -22.211 -0.059 15.303 1.00 95.81 215 ALA A CA 1
ATOM 1642 C C . ALA A 1 215 ? -22.778 1.014 14.354 1.00 95.81 215 ALA A C 1
ATOM 1644 O O . ALA A 1 215 ? -23.971 1.007 14.063 1.00 95.81 215 ALA A O 1
ATOM 1645 N N . GLU A 1 216 ? -21.925 1.912 13.853 1.00 94.31 216 GLU A N 1
ATOM 1646 C CA . GLU A 1 216 ? -22.285 2.950 12.878 1.00 94.31 216 GLU A CA 1
ATOM 1647 C C . GLU A 1 216 ? -22.236 2.428 11.433 1.00 94.31 216 GLU A C 1
ATOM 1649 O O . GLU A 1 216 ? -23.140 2.679 10.638 1.00 94.31 216 GLU A O 1
ATOM 1654 N N . VAL A 1 217 ? -21.181 1.681 11.094 1.00 95.81 217 VAL A N 1
ATOM 1655 C CA . VAL A 1 217 ? -20.928 1.126 9.759 1.00 95.81 217 VAL A CA 1
ATOM 1656 C C . VAL A 1 217 ? -20.653 -0.379 9.880 1.00 95.81 217 VAL A C 1
ATOM 1658 O O . VAL A 1 217 ? -19.492 -0.801 9.902 1.00 95.81 217 VAL A O 1
ATOM 1661 N N . PRO A 1 218 ? -21.702 -1.225 9.907 1.00 95.50 218 PRO A N 1
ATOM 1662 C CA . PRO A 1 218 ? -21.557 -2.674 10.098 1.00 95.50 218 PRO A CA 1
ATOM 1663 C C . PRO A 1 218 ? -20.704 -3.375 9.037 1.00 95.50 218 PRO A C 1
ATOM 1665 O O . PRO A 1 218 ? -20.144 -4.441 9.279 1.00 95.50 218 PRO A O 1
ATOM 1668 N N . THR A 1 219 ? -20.583 -2.774 7.854 1.00 94.00 219 THR A N 1
ATOM 1669 C CA . THR A 1 219 ? -19.817 -3.295 6.716 1.00 94.00 219 THR A CA 1
ATOM 1670 C C . THR A 1 219 ? -18.391 -2.743 6.644 1.00 94.00 219 THR A C 1
ATOM 1672 O O . THR A 1 219 ? -17.705 -2.958 5.642 1.00 94.00 219 THR A O 1
ATOM 1675 N N . HIS A 1 220 ? -17.908 -2.037 7.676 1.00 94.38 220 HIS A N 1
ATOM 1676 C CA . HIS A 1 220 ? -16.563 -1.462 7.673 1.00 94.38 220 HIS A CA 1
ATOM 1677 C C . HIS A 1 220 ? -15.493 -2.567 7.678 1.00 94.38 220 HIS A C 1
ATOM 1679 O O . HIS A 1 220 ? -15.045 -3.044 8.725 1.00 94.38 220 HIS A O 1
ATOM 1685 N N . ARG A 1 221 ? -15.030 -2.938 6.479 1.00 93.88 221 ARG A N 1
ATOM 1686 C CA . ARG A 1 221 ? -14.159 -4.094 6.217 1.00 93.88 221 ARG A CA 1
ATOM 1687 C C . ARG A 1 221 ? -12.953 -4.191 7.151 1.00 93.88 221 ARG A C 1
ATOM 1689 O O . ARG A 1 221 ? -12.731 -5.239 7.745 1.00 93.88 221 ARG A O 1
ATOM 1696 N N . LEU A 1 222 ? -12.181 -3.113 7.306 1.00 93.31 222 LEU A N 1
ATOM 1697 C CA . LEU A 1 222 ? -10.976 -3.157 8.144 1.00 93.31 222 LEU A CA 1
ATOM 1698 C C . LEU A 1 222 ? -11.299 -3.338 9.634 1.00 93.31 222 LEU A C 1
ATOM 1700 O O . LEU A 1 222 ? -10.574 -4.043 10.325 1.00 93.31 222 LEU A O 1
ATOM 1704 N N . ALA A 1 223 ? -12.405 -2.774 10.124 1.00 94.94 223 ALA A N 1
ATOM 1705 C CA . ALA A 1 223 ? -12.811 -2.909 11.520 1.00 94.94 223 ALA A CA 1
ATOM 1706 C C . ALA A 1 223 ? -13.273 -4.345 11.817 1.00 94.94 223 ALA A C 1
ATOM 1708 O O . ALA A 1 223 ? -12.921 -4.886 12.861 1.00 94.94 223 ALA A O 1
ATOM 1709 N N . LEU A 1 224 ? -13.966 -4.994 10.869 1.00 95.06 224 LEU A N 1
ATOM 1710 C CA . LEU A 1 224 ? -14.298 -6.422 10.945 1.00 95.06 224 LEU A CA 1
ATOM 1711 C C . LEU A 1 224 ? -13.034 -7.287 11.031 1.00 95.06 224 LEU A C 1
ATOM 1713 O O . LEU A 1 224 ? -12.909 -8.100 11.944 1.00 95.06 224 LEU A O 1
ATOM 1717 N N . LEU A 1 225 ? -12.073 -7.072 10.123 1.00 94.12 225 LEU A N 1
ATOM 1718 C CA . LEU A 1 225 ? -10.806 -7.812 10.114 1.00 94.12 225 LEU A CA 1
ATOM 1719 C C . LEU A 1 225 ? -10.042 -7.641 11.433 1.00 94.12 225 LEU A C 1
ATOM 1721 O O . LEU A 1 225 ? -9.564 -8.625 11.999 1.00 94.12 225 LEU A O 1
ATOM 1725 N N . ARG A 1 226 ? -9.965 -6.408 11.957 1.00 94.25 226 ARG A N 1
ATOM 1726 C CA . ARG A 1 226 ? -9.299 -6.134 13.238 1.00 94.25 226 ARG A CA 1
ATOM 1727 C C . ARG A 1 226 ? -10.006 -6.782 14.422 1.00 94.25 226 ARG A C 1
ATOM 1729 O O . ARG A 1 226 ? -9.332 -7.337 15.287 1.00 94.25 226 ARG A O 1
ATOM 1736 N N . LEU A 1 227 ? -11.337 -6.750 14.455 1.00 92.56 227 LEU A N 1
ATOM 1737 C CA . LEU A 1 227 ? -12.114 -7.367 15.526 1.00 92.56 227 LEU A CA 1
ATOM 1738 C C . LEU A 1 227 ? -11.919 -8.886 15.551 1.00 92.56 227 LEU A C 1
ATOM 1740 O O . LEU A 1 227 ? -11.652 -9.434 16.617 1.00 92.56 227 LEU A O 1
ATOM 1744 N N . CYS A 1 228 ? -11.961 -9.557 14.396 1.00 90.56 228 CYS A N 1
ATOM 1745 C CA . CYS A 1 228 ? -11.660 -10.988 14.301 1.00 90.56 228 CYS A CA 1
ATOM 1746 C C . CYS A 1 228 ? -10.235 -11.309 14.778 1.00 90.56 228 CYS A C 1
ATOM 1748 O O . CYS A 1 228 ? -10.039 -12.256 15.540 1.00 90.56 228 CYS A O 1
ATOM 1750 N N . ALA A 1 229 ? -9.248 -10.507 14.368 1.00 90.62 229 ALA A N 1
ATOM 1751 C CA . ALA A 1 229 ? -7.847 -10.723 14.724 1.00 90.62 229 ALA A CA 1
ATOM 1752 C C . ALA A 1 229 ? -7.565 -10.545 16.227 1.00 90.62 229 ALA A C 1
ATOM 1754 O O . ALA A 1 229 ? -6.727 -11.255 16.777 1.00 90.62 229 ALA A O 1
ATOM 1755 N N . LEU A 1 230 ? -8.244 -9.604 16.890 1.00 87.19 230 LEU A N 1
ATOM 1756 C CA . LEU A 1 230 ? -8.077 -9.351 18.325 1.00 87.19 230 LEU A CA 1
ATOM 1757 C C . LEU A 1 230 ? -8.942 -10.255 19.209 1.00 87.19 230 LEU A C 1
ATOM 1759 O O . LEU A 1 230 ? -8.524 -10.566 20.314 1.00 87.19 230 LEU A O 1
ATOM 1763 N N . ALA A 1 231 ? -10.112 -10.694 18.739 1.00 80.00 231 ALA A N 1
ATOM 1764 C CA . ALA A 1 231 ? -10.979 -11.609 19.486 1.00 80.00 231 ALA A CA 1
ATOM 1765 C C . ALA A 1 231 ? -10.479 -13.066 19.490 1.00 80.00 231 ALA A C 1
ATOM 1767 O O . ALA A 1 231 ? -10.976 -13.875 20.265 1.00 80.00 231 ALA A O 1
ATOM 1768 N N . SER A 1 232 ? -9.531 -13.401 18.608 1.00 73.81 232 SER A N 1
ATOM 1769 C CA . SER A 1 232 ? -8.951 -14.747 18.484 1.00 73.81 232 SER A CA 1
ATOM 1770 C C . SER A 1 232 ? -7.642 -14.930 19.271 1.00 73.81 232 SER A C 1
ATOM 1772 O O . SER A 1 232 ? -7.003 -15.972 19.131 1.00 73.81 232 SER A O 1
ATOM 1774 N N . LYS A 1 233 ? -7.211 -13.916 20.031 1.00 60.84 233 LYS A N 1
ATOM 1775 C CA . LYS A 1 233 ? -6.029 -13.946 20.908 1.00 60.84 233 LYS A CA 1
ATOM 1776 C C . LYS A 1 233 ? -6.448 -14.196 22.350 1.00 60.84 233 LYS A C 1
ATOM 1778 O O . LYS A 1 233 ? -5.671 -14.879 23.047 1.00 60.84 233 LYS A O 1
#

Sequence (233 aa):
MTDRHNARKLVAEALRYDEQDAELECQRALGQALLLDPAVCNEVVDRFGPRLSGLPAVRGHLTEIVDAPPQRIGHDMLAKLGILFGRPDQARAHLGGDGALAAPDLGLLAGRLALDAGDIHAAKRHFDAYWEAPGRDRKAAVAAILSKHPKDSHELCAAGRRLIWGGLWHEAFATFDKARAAGAETAESRFYQGVELELNAKSDAALERYRAVLAEVPTHRLALLRLCALASK